Protein AF-A0A9E3D5L8-F1 (afdb_monomer_lite)

Structure (mmCIF, N/CA/C/O backbone):
data_AF-A0A9E3D5L8-F1
#
_entry.id   AF-A0A9E3D5L8-F1
#
loop_
_atom_site.group_PDB
_atom_site.id
_atom_site.type_symbol
_atom_site.label_atom_id
_atom_site.label_alt_id
_atom_site.label_comp_id
_atom_site.label_asym_id
_atom_site.label_entity_id
_atom_site.label_seq_id
_atom_site.pdbx_PDB_ins_code
_atom_site.Cartn_x
_atom_site.Cartn_y
_atom_site.Cartn_z
_atom_site.occupancy
_atom_site.B_iso_or_equiv
_atom_site.auth_seq_id
_atom_site.auth_comp_id
_atom_site.auth_asym_id
_atom_site.auth_atom_id
_atom_site.pdbx_PDB_model_num
ATOM 1 N N . MET A 1 1 ? -42.054 49.615 65.228 1.00 34.69 1 MET A N 1
ATOM 2 C CA . MET A 1 1 ? -42.405 49.009 63.924 1.00 34.69 1 MET A CA 1
ATOM 3 C C . MET A 1 1 ? -41.170 49.035 63.031 1.00 34.69 1 MET A C 1
ATOM 5 O O . MET A 1 1 ? -40.566 50.090 62.931 1.00 34.69 1 MET A O 1
ATOM 9 N N . LYS A 1 2 ? -40.845 47.874 62.434 1.00 32.69 2 LYS A N 1
ATOM 10 C CA . LYS A 1 2 ? -39.725 47.530 61.524 1.00 32.69 2 LYS A CA 1
ATOM 11 C C . LYS A 1 2 ? -38.286 47.603 62.079 1.00 32.69 2 LYS A C 1
ATOM 13 O O . LYS A 1 2 ? -37.755 48.697 62.228 1.00 32.69 2 LYS A O 1
ATOM 18 N N . PRO A 1 3 ? -37.601 46.453 62.238 1.00 34.53 3 PRO A N 1
ATOM 19 C CA . PRO A 1 3 ? -36.158 46.365 62.077 1.00 34.53 3 PRO A CA 1
ATOM 20 C C . PRO A 1 3 ? -35.784 45.830 60.683 1.00 34.53 3 PRO A C 1
ATOM 22 O O . PRO A 1 3 ? -36.486 45.004 60.096 1.00 34.53 3 PRO A O 1
ATOM 25 N N . CYS A 1 4 ? -34.671 46.342 60.161 1.00 29.94 4 CYS A N 1
ATOM 26 C CA . CYS A 1 4 ? -34.022 45.935 58.920 1.00 29.94 4 CYS A CA 1
ATOM 27 C C . CYS A 1 4 ? -33.643 44.447 58.931 1.00 29.94 4 CYS A C 1
ATOM 29 O O . CYS A 1 4 ? -32.949 43.987 59.835 1.00 29.94 4 CYS A O 1
ATOM 31 N N . VAL A 1 5 ? -34.037 43.723 57.883 1.00 31.58 5 VAL A N 1
ATOM 32 C CA . VAL A 1 5 ? -33.538 42.381 57.563 1.00 31.58 5 VAL A CA 1
ATOM 33 C C . VAL A 1 5 ? -32.396 42.539 56.563 1.00 31.58 5 VAL A C 1
ATOM 35 O O . VAL A 1 5 ? -32.569 43.140 55.504 1.00 31.58 5 VAL A O 1
ATOM 38 N N . TRP A 1 6 ? -31.224 42.018 56.918 1.00 27.94 6 TRP A N 1
ATOM 39 C CA . TRP A 1 6 ? -30.090 41.855 56.015 1.00 27.94 6 TRP A CA 1
ATOM 40 C C . TRP A 1 6 ? -30.439 40.823 54.936 1.00 27.94 6 TRP A C 1
ATOM 42 O O . TRP A 1 6 ? -30.768 39.679 55.248 1.00 27.94 6 TRP A O 1
ATOM 52 N N . ALA A 1 7 ? -30.362 41.223 53.668 1.00 29.06 7 ALA A N 1
ATOM 53 C CA . ALA A 1 7 ? -30.474 40.318 52.534 1.00 29.06 7 ALA A CA 1
ATOM 54 C C . ALA A 1 7 ? -29.161 39.534 52.374 1.00 29.06 7 ALA A C 1
ATOM 56 O O . ALA A 1 7 ? -28.156 40.070 51.912 1.00 29.06 7 ALA A O 1
ATOM 57 N N . LEU A 1 8 ? -29.175 38.258 52.757 1.00 27.48 8 LEU A N 1
ATOM 58 C CA . LEU A 1 8 ? -28.155 37.286 52.371 1.00 27.48 8 LEU A CA 1
ATOM 59 C C . LEU A 1 8 ? -28.501 36.777 50.966 1.00 27.48 8 LEU A C 1
ATOM 61 O O . LEU A 1 8 ? -29.400 35.959 50.789 1.00 27.48 8 LEU A O 1
ATOM 65 N N . VAL A 1 9 ? -27.802 37.293 49.954 1.00 32.66 9 VAL A N 1
ATOM 66 C CA . VAL A 1 9 ? -27.821 36.728 48.601 1.00 32.66 9 VAL A CA 1
ATOM 67 C C . VAL A 1 9 ? -26.939 35.482 48.619 1.00 32.66 9 VAL A C 1
ATOM 69 O O . VAL A 1 9 ? -25.714 35.574 48.652 1.00 32.66 9 VAL A O 1
ATOM 72 N N . ALA A 1 10 ? -27.561 34.305 48.622 1.00 33.88 10 ALA A N 1
ATOM 73 C CA . ALA A 1 10 ? -26.867 33.050 48.379 1.00 33.88 10 ALA A CA 1
ATOM 74 C C . ALA A 1 10 ? -26.526 32.954 46.882 1.00 33.88 10 ALA A C 1
ATOM 76 O O . ALA A 1 10 ? -27.391 32.647 46.062 1.00 33.88 10 ALA A O 1
ATOM 77 N N . LEU A 1 11 ? -25.269 33.221 46.512 1.00 35.41 11 LEU A N 1
ATOM 78 C CA . LEU A 1 11 ? -24.739 32.781 45.221 1.00 35.41 11 LEU A CA 1
ATOM 79 C C . LEU A 1 11 ? -24.551 31.261 45.278 1.00 35.41 11 LEU A C 1
ATOM 81 O O . LEU A 1 11 ? -23.579 30.759 45.841 1.00 35.41 11 LEU 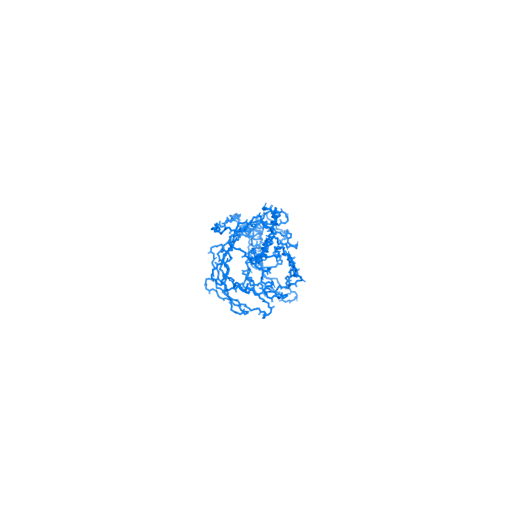A O 1
ATOM 85 N N . ALA A 1 12 ? -25.487 30.522 44.689 1.00 36.09 12 ALA A N 1
ATOM 86 C CA . ALA A 1 12 ? -25.273 29.125 44.349 1.00 36.09 12 ALA A CA 1
ATOM 87 C C . ALA A 1 12 ? -24.332 29.062 43.135 1.00 36.09 12 ALA A C 1
ATOM 89 O O . ALA A 1 12 ? -24.742 29.286 41.996 1.00 36.09 12 ALA A O 1
ATOM 90 N N . SER A 1 13 ? -23.055 28.781 43.384 1.00 41.69 13 SER A N 1
ATOM 91 C CA . SER A 1 13 ? -22.072 28.479 42.344 1.00 41.69 13 SER A CA 1
ATOM 92 C C . SER A 1 13 ? -22.428 27.150 41.677 1.00 41.69 13 SER A C 1
ATOM 94 O O . SER A 1 13 ? -22.080 26.078 42.170 1.00 41.69 13 SER A O 1
ATOM 96 N N . ALA A 1 14 ? -23.131 27.207 40.548 1.00 42.16 14 ALA A N 1
ATOM 97 C CA . ALA A 1 14 ? -23.297 26.060 39.668 1.00 42.16 14 ALA A CA 1
ATOM 98 C C . ALA A 1 14 ? -21.965 25.790 38.949 1.00 42.16 14 ALA A C 1
ATOM 100 O O . ALA A 1 14 ? -21.673 26.373 37.907 1.00 42.16 14 ALA A O 1
ATOM 101 N N . PHE A 1 15 ? -21.138 24.905 39.508 1.00 40.84 15 PHE A N 1
ATOM 102 C CA . PHE A 1 15 ? -20.061 24.277 38.748 1.00 40.84 15 PHE A CA 1
ATOM 103 C C . PHE A 1 15 ? -20.697 23.363 37.696 1.00 40.84 15 PHE A C 1
ATOM 105 O O . PHE A 1 15 ? -21.052 22.218 37.972 1.00 40.84 15 PHE A O 1
ATOM 112 N N . ALA A 1 16 ? -20.859 23.876 36.478 1.00 42.25 16 ALA A N 1
ATOM 113 C CA . ALA A 1 16 ? -21.102 23.039 35.317 1.00 42.25 16 ALA A CA 1
ATOM 114 C C . ALA A 1 16 ? -19.835 22.210 35.068 1.00 42.25 16 ALA A C 1
ATOM 116 O O . ALA A 1 16 ? -18.868 22.679 34.468 1.00 42.25 16 ALA A O 1
ATOM 117 N N . VAL A 1 17 ? -19.821 20.973 35.563 1.00 43.47 17 VAL A N 1
ATOM 118 C CA . VAL A 1 17 ? -18.836 19.974 35.150 1.00 43.47 17 VAL A CA 1
ATOM 119 C C . VAL A 1 17 ? -19.144 19.654 33.690 1.00 43.47 17 VAL A C 1
ATOM 121 O O . VAL A 1 17 ? -20.029 18.855 33.387 1.00 43.47 17 VAL A O 1
ATOM 124 N N . ALA A 1 18 ? -18.449 20.320 32.770 1.00 42.62 18 ALA A N 1
ATOM 125 C CA . ALA A 1 18 ? -18.422 19.908 31.379 1.00 42.62 18 ALA A CA 1
ATOM 126 C C . ALA A 1 18 ? -17.878 18.473 31.344 1.00 42.62 18 ALA A C 1
ATOM 128 O O . ALA A 1 18 ? -16.694 18.241 31.586 1.00 42.62 18 ALA A O 1
ATOM 129 N N . ARG A 1 19 ? -18.753 17.489 31.097 1.00 42.72 19 ARG A N 1
ATOM 130 C CA . ARG A 1 19 ? -18.321 16.133 30.747 1.00 42.72 19 ARG A CA 1
ATOM 131 C C . ARG A 1 19 ? -17.384 16.276 29.551 1.00 42.72 19 ARG A C 1
ATOM 133 O O . ARG A 1 19 ? -17.814 16.753 28.503 1.00 42.72 19 ARG A O 1
ATOM 140 N N . ALA A 1 20 ? -16.125 15.879 29.711 1.00 44.16 20 ALA A N 1
ATOM 141 C CA . ALA A 1 20 ? -15.240 15.680 28.577 1.00 44.16 20 ALA A CA 1
ATOM 142 C C . ALA A 1 20 ? -15.938 14.684 27.642 1.00 44.16 20 ALA A C 1
ATOM 144 O O . ALA A 1 20 ? -16.131 13.523 28.002 1.00 44.16 20 ALA A O 1
ATOM 145 N N . GLN A 1 21 ? -16.408 15.152 26.486 1.00 49.81 21 GLN A N 1
ATOM 146 C CA . GLN A 1 21 ? -16.853 14.251 25.433 1.00 49.81 21 GLN A CA 1
ATOM 147 C C . GLN A 1 21 ? -15.634 13.410 25.051 1.00 49.81 21 GLN A C 1
ATOM 149 O O . GLN A 1 21 ? -14.583 13.966 24.721 1.00 49.81 21 GLN A O 1
ATOM 154 N N . ASN A 1 22 ? -15.746 12.083 25.158 1.00 63.41 22 ASN A N 1
ATOM 155 C CA . ASN A 1 22 ? -14.711 11.191 24.649 1.00 63.41 22 ASN A CA 1
ATOM 156 C C . ASN A 1 22 ? -14.512 11.525 23.171 1.00 63.41 22 ASN A C 1
ATOM 158 O O . ASN A 1 22 ? -15.475 11.541 22.402 1.00 63.41 22 ASN A O 1
ATOM 162 N N . ALA A 1 23 ? -13.277 11.854 22.797 1.00 77.06 23 ALA A N 1
ATOM 163 C CA . ALA A 1 23 ? -12.961 12.163 21.415 1.00 77.06 23 ALA A CA 1
ATOM 164 C C . ALA A 1 23 ? -13.288 10.945 20.546 1.00 77.06 23 ALA A C 1
ATOM 166 O O . ALA A 1 23 ? -12.968 9.810 20.897 1.00 77.06 23 ALA A O 1
ATOM 167 N N . THR A 1 24 ? -13.954 11.183 19.424 1.00 91.31 24 THR A N 1
ATOM 168 C CA . THR A 1 24 ? -14.273 10.129 18.468 1.00 91.31 24 THR A CA 1
ATOM 169 C C . THR A 1 24 ? -12.985 9.648 17.806 1.00 91.31 24 THR A C 1
ATOM 171 O O . THR A 1 24 ? -12.237 10.456 17.253 1.00 91.31 24 THR A O 1
ATOM 174 N N . ILE A 1 25 ? -12.720 8.342 17.875 1.00 95.19 25 ILE A N 1
ATOM 175 C CA . ILE A 1 25 ? -11.606 7.711 17.161 1.00 95.19 25 ILE A CA 1
ATOM 176 C C . ILE A 1 25 ? -11.908 7.750 15.662 1.00 95.19 25 ILE A C 1
ATOM 178 O O . ILE A 1 25 ? -13.021 7.400 15.266 1.00 95.19 25 ILE A O 1
ATOM 182 N N . LEU A 1 26 ? -10.922 8.176 14.866 1.00 96.62 26 LEU A N 1
ATOM 183 C CA . LEU A 1 26 ? -11.025 8.419 13.425 1.00 96.62 26 LEU A CA 1
ATOM 184 C C . LEU A 1 26 ? -12.294 9.227 13.090 1.00 96.62 26 LEU A C 1
ATOM 186 O O . LEU A 1 26 ? -13.246 8.687 12.525 1.00 96.62 26 LEU A O 1
ATOM 190 N N . PRO A 1 27 ? -12.361 10.507 13.508 1.00 96.88 27 PRO A N 1
ATOM 191 C CA . PRO A 1 27 ? -13.565 11.304 13.340 1.00 96.88 27 PRO A CA 1
ATOM 192 C C . PRO A 1 27 ? -13.884 11.524 11.858 1.00 96.88 27 PRO A C 1
ATOM 194 O O . PRO A 1 27 ? -13.005 11.471 11.001 1.00 96.88 27 PRO A O 1
ATOM 197 N N . ASN A 1 28 ? -15.155 11.809 11.563 1.00 97.62 28 ASN A N 1
ATOM 198 C CA . ASN A 1 28 ? -15.548 12.193 10.212 1.00 97.62 28 ASN A CA 1
ATOM 199 C C . ASN A 1 28 ? -14.748 13.419 9.761 1.00 97.62 28 ASN A C 1
ATOM 201 O O . ASN A 1 28 ? -14.571 14.369 10.531 1.00 97.62 28 ASN A O 1
ATOM 205 N N . GLY A 1 29 ? -14.317 13.414 8.505 1.00 97.38 29 GLY A N 1
ATOM 206 C CA . GLY A 1 29 ? -13.584 14.541 7.959 1.00 97.38 29 GLY A CA 1
ATOM 207 C C . GLY A 1 29 ? -12.802 14.224 6.699 1.00 97.38 29 GLY A C 1
ATOM 208 O O . GLY A 1 29 ? -12.807 13.104 6.191 1.00 97.38 29 GLY A O 1
ATOM 209 N N . THR A 1 30 ? -12.117 15.253 6.217 1.00 98.19 30 THR A N 1
ATOM 210 C CA . THR A 1 30 ? -11.197 15.205 5.084 1.00 98.19 30 THR A CA 1
ATOM 211 C C . THR A 1 30 ? -9.794 15.547 5.571 1.00 98.19 30 THR A C 1
ATOM 213 O O . THR A 1 30 ? -9.589 16.567 6.229 1.00 98.19 30 THR A O 1
ATOM 216 N N . TYR A 1 31 ? -8.818 14.721 5.219 1.00 98.25 31 TYR A N 1
ATOM 217 C CA . TYR A 1 31 ? -7.441 14.796 5.689 1.00 98.25 31 TYR A CA 1
ATOM 218 C C . TYR A 1 31 ? -6.498 14.846 4.495 1.00 98.25 31 TYR A C 1
ATOM 220 O O . TYR A 1 31 ? -6.543 13.985 3.619 1.00 98.25 31 TYR A O 1
ATOM 228 N N . GLN A 1 32 ? -5.640 15.860 4.451 1.00 97.62 32 GLN A N 1
ATOM 229 C CA . GLN A 1 32 ? -4.693 16.051 3.358 1.00 97.62 32 GLN A CA 1
ATOM 230 C C . GLN A 1 32 ? -3.294 15.698 3.825 1.00 97.62 32 GLN A C 1
ATOM 232 O O . GLN A 1 32 ? -2.777 16.318 4.751 1.00 97.62 32 GLN A O 1
ATOM 237 N N . TYR A 1 33 ? -2.657 14.750 3.153 1.00 98.00 33 TYR A N 1
ATOM 238 C CA . TYR A 1 33 ? -1.305 14.311 3.454 1.00 98.00 33 TYR A CA 1
ATOM 239 C C . TYR A 1 33 ? -0.349 14.658 2.325 1.00 98.00 33 TYR A C 1
ATOM 241 O O . TYR A 1 33 ? -0.701 14.643 1.145 1.00 98.00 33 TYR A O 1
ATOM 249 N N . LYS A 1 34 ? 0.893 14.942 2.706 1.00 97.31 34 LYS A N 1
ATOM 250 C CA . LYS A 1 34 ? 2.021 15.121 1.795 1.00 97.31 34 LYS A CA 1
ATOM 251 C C . LYS A 1 34 ? 3.071 14.064 2.086 1.00 97.31 34 LYS A C 1
ATOM 253 O O . LYS A 1 34 ? 3.433 13.886 3.249 1.00 97.31 34 LYS A O 1
ATOM 258 N N . THR A 1 35 ? 3.606 13.459 1.034 1.00 96.62 35 THR A N 1
ATOM 259 C CA . THR A 1 35 ? 4.699 12.491 1.122 1.00 96.62 35 THR A CA 1
ATOM 260 C C . THR A 1 35 ? 5.974 13.079 0.540 1.00 96.62 35 THR A C 1
ATOM 262 O O . THR A 1 35 ? 5.972 13.637 -0.562 1.00 96.62 35 THR A O 1
ATOM 265 N N . THR A 1 36 ? 7.076 12.939 1.269 1.00 96.12 36 THR A N 1
ATOM 266 C CA . THR A 1 36 ? 8.417 13.308 0.825 1.00 96.12 36 THR A CA 1
ATOM 267 C C . THR A 1 36 ? 9.361 12.113 0.867 1.00 96.12 36 THR A C 1
ATOM 269 O O . THR A 1 36 ? 9.233 11.254 1.732 1.00 96.12 36 THR A O 1
ATOM 272 N N . ILE A 1 37 ? 10.318 12.070 -0.061 1.00 92.69 37 ILE A N 1
ATOM 273 C CA . ILE A 1 37 ? 11.448 11.130 -0.075 1.00 92.69 37 ILE A CA 1
ATOM 274 C C . ILE A 1 37 ? 12.718 11.954 -0.257 1.00 92.69 37 ILE A C 1
ATOM 276 O O . ILE A 1 37 ? 12.775 12.812 -1.142 1.00 92.69 37 ILE A O 1
ATOM 280 N N . ALA A 1 38 ? 13.714 11.744 0.607 1.00 93.25 38 ALA A N 1
ATOM 281 C CA . ALA A 1 38 ? 14.953 12.531 0.622 1.00 93.25 38 ALA A CA 1
ATOM 282 C C . ALA A 1 38 ? 14.687 14.057 0.617 1.00 93.25 38 ALA A C 1
ATOM 284 O O . ALA A 1 38 ? 15.347 14.837 -0.070 1.00 93.25 38 ALA A O 1
ATOM 285 N N . GLY A 1 39 ? 13.643 14.481 1.342 1.00 90.88 39 GLY A N 1
ATOM 286 C CA . GLY A 1 39 ? 13.223 15.882 1.453 1.00 90.88 39 GLY A CA 1
ATOM 287 C C . GLY A 1 39 ? 12.451 16.451 0.255 1.00 90.88 39 GLY A C 1
ATOM 288 O O . GLY A 1 39 ? 11.975 17.582 0.338 1.00 90.88 39 GLY A O 1
ATOM 289 N N . ARG A 1 40 ? 12.273 15.701 -0.839 1.00 93.62 40 ARG A N 1
ATOM 290 C CA . ARG A 1 40 ? 11.508 16.139 -2.018 1.00 93.62 40 ARG A CA 1
ATOM 291 C C . ARG A 1 40 ? 10.080 15.623 -1.956 1.00 93.62 40 ARG A C 1
ATOM 293 O O . ARG A 1 40 ? 9.873 14.461 -1.631 1.00 93.62 40 ARG A O 1
ATOM 300 N N . GLU A 1 41 ? 9.104 16.470 -2.274 1.00 93.94 41 GLU A N 1
ATOM 301 C CA . GLU A 1 41 ? 7.707 16.044 -2.398 1.00 93.94 41 GLU A CA 1
ATOM 302 C C . GLU A 1 41 ? 7.559 15.069 -3.569 1.00 93.94 41 GLU A C 1
ATOM 304 O O . GLU A 1 41 ? 7.959 15.373 -4.692 1.00 93.94 41 GLU A O 1
ATOM 309 N N . VAL A 1 42 ? 6.995 13.896 -3.286 1.00 90.75 42 VAL A N 1
ATOM 310 C CA . VAL A 1 42 ? 6.767 12.827 -4.272 1.00 90.75 42 VAL A CA 1
ATOM 311 C C . VAL A 1 42 ? 5.289 12.511 -4.463 1.00 90.75 42 VAL A C 1
ATOM 313 O O . VAL A 1 42 ? 4.939 11.732 -5.349 1.00 90.75 42 VAL A O 1
ATOM 316 N N . GLY A 1 43 ? 4.410 13.085 -3.643 1.00 92.06 43 GLY A N 1
ATOM 317 C CA . GLY A 1 43 ? 2.984 12.850 -3.772 1.00 92.06 43 GLY A CA 1
ATOM 318 C C . GLY A 1 43 ? 2.136 13.415 -2.651 1.00 92.06 43 GLY A C 1
ATOM 319 O O . GLY A 1 43 ? 2.638 13.938 -1.650 1.00 92.06 43 GLY A O 1
ATOM 320 N N . ARG A 1 44 ? 0.826 13.283 -2.843 1.00 94.94 44 ARG A N 1
ATOM 321 C CA . ARG A 1 44 ? -0.209 13.678 -1.889 1.00 94.94 44 ARG A CA 1
ATOM 322 C C . ARG A 1 44 ? -1.311 12.631 -1.851 1.00 94.94 44 ARG A C 1
ATOM 324 O O . ARG A 1 44 ? -1.606 12.022 -2.879 1.00 94.94 44 ARG A O 1
ATOM 331 N N . SER A 1 45 ? -1.947 12.511 -0.691 1.00 96.12 45 SER A N 1
ATOM 332 C CA . SER A 1 45 ? -3.195 11.765 -0.531 1.00 96.12 45 SER A CA 1
ATOM 333 C C . SER A 1 45 ? -4.257 12.634 0.123 1.00 96.12 45 SER A C 1
ATOM 335 O O . SER A 1 45 ? -3.981 13.342 1.092 1.00 96.12 45 SER A O 1
ATOM 337 N N . THR A 1 46 ? -5.482 12.531 -0.375 1.00 97.38 46 THR A N 1
ATOM 338 C CA . THR A 1 46 ? -6.689 12.974 0.316 1.00 97.38 46 THR A CA 1
ATOM 339 C C . THR A 1 46 ? -7.366 11.752 0.915 1.00 97.38 46 THR A C 1
ATOM 341 O O . THR A 1 46 ? -7.768 10.862 0.171 1.00 97.38 46 THR A O 1
ATOM 344 N N . ILE A 1 47 ? -7.509 11.721 2.238 1.00 98.00 47 ILE A N 1
ATOM 345 C CA . ILE A 1 47 ? -8.258 10.690 2.957 1.00 98.00 47 ILE A CA 1
ATOM 346 C C . ILE A 1 47 ? -9.586 11.278 3.415 1.00 98.00 47 ILE A C 1
ATOM 348 O O . ILE A 1 47 ? -9.616 12.360 4.001 1.00 98.00 47 ILE A O 1
ATOM 352 N N . VAL A 1 48 ? -10.676 10.562 3.178 1.00 98.12 48 VAL A N 1
ATOM 353 C CA . VAL A 1 48 ? -12.012 10.912 3.658 1.00 98.12 48 VAL A CA 1
ATOM 354 C C . VAL A 1 48 ? -12.484 9.825 4.607 1.00 98.12 48 VAL A C 1
ATOM 356 O O . VAL A 1 48 ? -12.470 8.650 4.258 1.00 98.12 48 VAL A O 1
ATOM 359 N N . ILE A 1 49 ? -12.893 10.216 5.811 1.00 98.19 49 ILE A N 1
ATOM 360 C CA . ILE A 1 4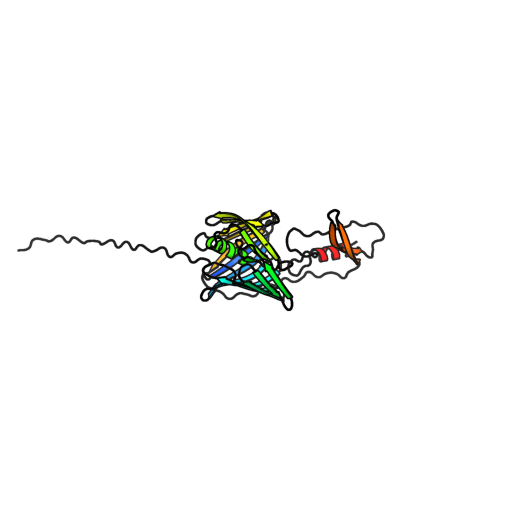9 ? -13.418 9.301 6.826 1.00 98.19 49 ILE A CA 1
ATOM 361 C C . ILE A 1 49 ? -14.887 9.632 7.059 1.00 98.19 49 ILE A C 1
ATOM 363 O O . ILE A 1 49 ? -15.238 10.793 7.295 1.00 98.19 49 ILE A O 1
ATOM 367 N N . ARG A 1 50 ? -15.750 8.615 6.995 1.00 96.88 50 ARG A N 1
ATOM 368 C CA . ARG A 1 50 ? -17.190 8.737 7.241 1.00 96.88 50 ARG A CA 1
ATOM 369 C C . ARG A 1 50 ? -17.745 7.501 7.941 1.00 96.88 50 ARG A C 1
ATOM 371 O O . ARG A 1 50 ? -17.342 6.381 7.658 1.00 96.88 50 ARG A O 1
ATOM 378 N N . ARG A 1 51 ? -18.693 7.696 8.853 1.00 95.19 51 ARG A N 1
ATOM 379 C CA . ARG A 1 51 ? -19.432 6.606 9.508 1.00 95.19 51 ARG A CA 1
ATOM 380 C C . ARG A 1 51 ? -20.639 6.181 8.675 1.00 95.19 51 ARG A C 1
ATOM 382 O O . ARG A 1 51 ? -21.427 7.031 8.267 1.00 95.19 51 ARG A O 1
ATOM 389 N N . GLU A 1 52 ? -20.813 4.877 8.492 1.00 93.94 52 GLU A N 1
ATOM 390 C CA . GLU A 1 52 ? -21.967 4.256 7.835 1.00 93.94 52 GLU A CA 1
ATOM 391 C C . GLU A 1 52 ? -22.516 3.122 8.713 1.00 93.94 52 GLU A C 1
ATOM 393 O O . GLU A 1 52 ? -22.023 1.994 8.691 1.00 93.94 52 GLU A O 1
ATOM 398 N N . GLY A 1 53 ? -23.547 3.408 9.513 1.00 91.19 53 GLY A N 1
ATOM 399 C CA . GLY A 1 53 ? -24.090 2.423 10.453 1.00 91.19 53 GLY A CA 1
ATOM 400 C C . GLY A 1 53 ? -23.039 1.994 11.482 1.00 91.19 53 GLY A C 1
ATOM 401 O O . GLY A 1 53 ? -22.539 2.837 12.216 1.00 91.19 53 GLY A O 1
ATOM 402 N N . ALA A 1 54 ? -22.718 0.696 11.522 1.00 90.56 54 ALA A N 1
ATOM 403 C CA . ALA A 1 54 ? -21.685 0.118 12.394 1.00 90.56 54 ALA A CA 1
ATOM 404 C C . ALA A 1 54 ? -20.286 0.054 11.741 1.00 90.56 54 ALA A C 1
ATOM 406 O O . ALA A 1 54 ? -19.364 -0.543 12.301 1.00 90.56 54 ALA A O 1
ATOM 407 N N . ALA A 1 55 ? -20.128 0.630 10.547 1.00 95.88 55 ALA A N 1
ATOM 408 C CA . ALA A 1 55 ? -18.865 0.674 9.827 1.00 95.88 55 ALA A CA 1
ATOM 409 C C . ALA A 1 55 ? -18.288 2.094 9.783 1.00 95.88 55 ALA A C 1
ATOM 411 O O . ALA A 1 55 ? -19.005 3.098 9.792 1.00 95.88 55 ALA A O 1
ATOM 412 N N . ILE A 1 56 ? -16.966 2.170 9.675 1.00 97.62 56 ILE A N 1
ATOM 413 C CA . ILE A 1 56 ? -16.244 3.370 9.263 1.00 97.62 56 ILE A CA 1
ATOM 414 C C . ILE A 1 56 ? -15.751 3.116 7.841 1.00 97.62 56 ILE A C 1
ATOM 416 O O . ILE A 1 56 ? -15.092 2.114 7.568 1.00 97.62 56 ILE A O 1
ATOM 420 N N . VAL A 1 57 ? -16.086 4.023 6.935 1.00 97.81 57 VAL A N 1
ATOM 421 C CA . VAL A 1 57 ? -15.594 4.042 5.563 1.00 97.81 57 VAL A CA 1
ATOM 422 C C . VAL A 1 57 ? -14.445 5.036 5.491 1.00 97.81 57 VAL A C 1
ATOM 424 O O . VAL A 1 57 ? -14.587 6.194 5.891 1.00 97.81 57 VAL A O 1
ATOM 427 N N . ILE A 1 58 ? -13.298 4.566 5.014 1.00 98.00 58 ILE A N 1
ATOM 428 C CA . ILE A 1 58 ? -12.093 5.364 4.816 1.00 98.00 58 ILE A CA 1
ATOM 429 C C . ILE A 1 58 ? -11.742 5.285 3.337 1.00 98.00 58 ILE A C 1
ATOM 431 O O . ILE A 1 58 ? -11.275 4.253 2.856 1.00 98.00 58 ILE A O 1
ATOM 435 N N . GLU A 1 59 ? -11.943 6.378 2.624 1.00 97.56 59 GLU A N 1
ATOM 436 C CA . GLU A 1 59 ? -11.594 6.481 1.214 1.00 97.56 59 GLU A CA 1
ATOM 437 C C . GLU A 1 59 ? -10.275 7.241 1.057 1.00 97.56 59 GLU A C 1
ATOM 439 O O . GLU A 1 59 ? -9.966 8.139 1.842 1.00 97.56 59 GLU A O 1
ATOM 444 N N . GLU A 1 60 ? -9.482 6.894 0.050 1.00 97.25 60 GLU A N 1
ATOM 445 C CA . GLU A 1 60 ? -8.234 7.573 -0.277 1.00 97.25 60 GLU A CA 1
ATOM 446 C C . GLU A 1 60 ? -8.166 7.863 -1.773 1.00 97.25 60 GLU A C 1
ATOM 448 O O . GLU A 1 60 ? -8.279 6.960 -2.590 1.00 97.25 60 GLU A O 1
ATOM 453 N N . SER A 1 61 ? -7.928 9.124 -2.133 1.00 95.94 61 SER A N 1
ATOM 454 C CA . SER A 1 61 ? -7.462 9.511 -3.466 1.00 95.94 61 SER A CA 1
ATOM 455 C C . SER A 1 61 ? -5.998 9.904 -3.358 1.00 95.94 61 SER A C 1
ATOM 457 O O . SER A 1 61 ? -5.661 10.861 -2.653 1.00 95.94 61 SER A O 1
ATOM 459 N N . SER A 1 62 ? -5.119 9.158 -4.022 1.00 93.12 62 SER A N 1
ATOM 460 C CA . SER A 1 62 ? -3.673 9.345 -3.921 1.00 93.12 62 SER A CA 1
ATOM 461 C C . SER A 1 62 ? -3.019 9.502 -5.284 1.00 93.12 62 SER A C 1
ATOM 463 O O . SER A 1 62 ? -3.381 8.836 -6.252 1.00 93.12 62 SER A O 1
ATOM 465 N N . SER A 1 63 ? -2.022 10.381 -5.335 1.00 90.19 63 SER A N 1
ATOM 466 C CA . SER A 1 63 ? -1.033 10.457 -6.404 1.00 90.19 63 SER A CA 1
ATOM 467 C C . SER A 1 63 ? 0.345 10.434 -5.755 1.00 90.19 63 SER A C 1
ATOM 469 O O . SER A 1 63 ? 0.840 11.479 -5.320 1.00 90.19 63 SER A O 1
ATOM 471 N N . LEU A 1 64 ? 0.965 9.257 -5.697 1.00 84.69 64 LEU A N 1
ATOM 472 C CA . LEU A 1 64 ? 2.249 9.028 -5.044 1.00 84.69 64 LEU A CA 1
ATOM 473 C C . LEU A 1 64 ? 3.254 8.409 -6.010 1.00 84.69 64 LEU A C 1
ATOM 475 O O . LEU A 1 64 ? 2.999 7.361 -6.593 1.00 84.69 64 LEU A O 1
ATOM 479 N N . ALA A 1 65 ? 4.403 9.066 -6.190 1.00 77.81 65 ALA A N 1
ATOM 480 C CA . ALA A 1 65 ? 5.469 8.624 -7.090 1.00 77.81 65 ALA A CA 1
ATOM 481 C C . ALA A 1 65 ? 4.956 8.285 -8.511 1.00 77.81 65 ALA A C 1
ATOM 483 O O . ALA A 1 65 ? 5.394 7.333 -9.149 1.00 77.81 65 ALA A O 1
ATOM 484 N N . GLY A 1 66 ? 3.979 9.054 -9.004 1.00 76.00 66 GLY A N 1
ATOM 485 C CA . GLY A 1 66 ? 3.340 8.849 -10.308 1.00 76.00 66 GLY A CA 1
ATOM 486 C C . GLY A 1 66 ? 2.303 7.720 -10.363 1.00 76.00 66 GLY A C 1
ATOM 487 O O . GLY A 1 66 ? 1.677 7.541 -11.407 1.00 76.00 66 GLY A O 1
ATOM 488 N N . VAL A 1 67 ? 2.096 6.976 -9.273 1.00 81.44 67 VAL A N 1
ATOM 489 C CA . VAL A 1 67 ? 0.985 6.032 -9.123 1.00 81.44 67 VAL A CA 1
ATOM 490 C C . VAL A 1 67 ? -0.235 6.802 -8.639 1.00 81.44 67 VAL A C 1
ATOM 492 O O . VAL A 1 67 ? -0.199 7.445 -7.593 1.00 81.44 67 VAL A O 1
ATOM 495 N N . ALA A 1 68 ? -1.314 6.721 -9.408 1.00 88.44 68 ALA A N 1
ATOM 496 C CA . ALA A 1 68 ? -2.603 7.291 -9.058 1.00 88.44 68 ALA A CA 1
ATOM 497 C C . ALA A 1 68 ? -3.574 6.169 -8.687 1.00 88.44 68 ALA A C 1
ATOM 499 O O . ALA A 1 68 ? -3.752 5.238 -9.483 1.00 88.44 68 ALA A O 1
ATOM 500 N N . LEU A 1 69 ? -4.207 6.272 -7.519 1.00 91.25 69 LEU A N 1
ATOM 501 C CA . LEU A 1 69 ? -5.256 5.342 -7.112 1.00 91.25 69 LEU A CA 1
ATOM 502 C C . LEU A 1 69 ? -6.392 6.020 -6.355 1.00 91.25 69 LEU A C 1
ATOM 504 O O . LEU A 1 69 ? -6.213 7.083 -5.758 1.00 91.25 69 LEU A O 1
ATOM 508 N N . ILE A 1 70 ? -7.552 5.374 -6.407 1.00 94.88 70 ILE A N 1
ATOM 509 C CA . ILE A 1 70 ? -8.674 5.619 -5.507 1.00 94.88 70 ILE A CA 1
ATOM 510 C C . ILE A 1 70 ? -8.950 4.307 -4.783 1.00 94.88 70 ILE A C 1
ATOM 512 O O . ILE A 1 70 ? -9.092 3.279 -5.443 1.00 94.88 70 ILE A O 1
ATOM 516 N N . SER A 1 71 ? -9.010 4.330 -3.457 1.00 96.00 71 SER A N 1
ATOM 517 C CA . SER A 1 71 ? -9.403 3.171 -2.662 1.00 96.00 71 SER A CA 1
ATOM 518 C C . SER A 1 71 ? -10.501 3.507 -1.665 1.00 96.00 71 SER A C 1
ATOM 520 O O . SER A 1 71 ? -10.614 4.637 -1.198 1.00 96.00 71 SER A O 1
ATOM 522 N N . GLU A 1 72 ? -11.305 2.506 -1.331 1.00 97.06 72 GLU A N 1
ATOM 523 C CA . GLU A 1 72 ? -12.272 2.534 -0.239 1.00 97.06 72 GLU A CA 1
ATOM 524 C C . GLU A 1 72 ? -11.972 1.350 0.678 1.00 97.06 72 GLU A C 1
ATOM 526 O O . GLU A 1 72 ? -11.824 0.221 0.218 1.00 97.06 72 GLU A O 1
ATOM 531 N N . ARG A 1 73 ? -11.898 1.580 1.989 1.00 97.00 73 ARG A N 1
ATOM 532 C CA . ARG A 1 73 ? -11.909 0.500 2.984 1.00 97.00 73 ARG A CA 1
ATOM 533 C C . ARG A 1 73 ? -13.068 0.683 3.938 1.00 97.00 73 ARG A C 1
ATOM 535 O O . ARG A 1 73 ? -13.286 1.781 4.448 1.00 97.00 73 ARG A O 1
ATOM 542 N N . LYS A 1 74 ? -13.773 -0.408 4.212 1.00 97.44 74 LYS A N 1
ATOM 543 C CA . LYS A 1 74 ? -14.792 -0.473 5.257 1.00 97.44 74 LYS A CA 1
ATOM 544 C C . LYS A 1 74 ? -14.225 -1.239 6.429 1.00 97.44 74 LYS A C 1
ATOM 546 O O . LYS A 1 74 ? -13.716 -2.347 6.260 1.00 97.44 74 LYS A O 1
ATOM 551 N N . ILE A 1 75 ? -14.309 -0.645 7.608 1.00 96.75 75 ILE A N 1
ATOM 552 C CA . ILE A 1 75 ? -13.800 -1.227 8.845 1.00 96.75 75 ILE A CA 1
ATOM 553 C C . ILE A 1 75 ? -14.921 -1.269 9.876 1.00 96.75 75 ILE A C 1
ATOM 555 O O . ILE A 1 75 ? -15.795 -0.402 9.883 1.00 96.75 75 ILE A O 1
ATOM 559 N N . GLU A 1 76 ? -14.913 -2.271 10.743 1.00 94.69 76 GLU A N 1
ATOM 560 C CA . GLU A 1 76 ? -15.880 -2.364 11.837 1.00 94.69 76 GLU A CA 1
ATOM 561 C C . GLU A 1 76 ? -15.577 -1.301 12.902 1.00 94.69 76 GLU A C 1
ATOM 563 O O . GLU A 1 76 ? -14.437 -1.172 13.343 1.00 94.69 76 GLU A O 1
ATOM 568 N N . GLU A 1 77 ? -16.580 -0.539 13.343 1.00 92.38 77 GLU A N 1
ATOM 569 C CA . GLU A 1 77 ? -16.371 0.567 14.288 1.00 92.38 77 GLU A CA 1
ATOM 570 C C . GLU A 1 77 ? -15.836 0.111 15.657 1.00 92.38 77 GLU A C 1
ATOM 572 O O . GLU A 1 77 ? -15.059 0.831 16.283 1.00 92.38 77 GLU A O 1
ATOM 577 N N . SER A 1 78 ? -16.246 -1.064 16.142 1.00 88.50 78 SER A N 1
ATOM 578 C CA . SER A 1 78 ? -15.879 -1.547 17.479 1.00 88.50 78 SER A CA 1
ATOM 579 C C . SER A 1 78 ? -14.471 -2.128 17.555 1.00 88.50 78 SER A C 1
ATOM 581 O O . SER A 1 78 ? -13.815 -1.996 18.587 1.00 88.50 78 SER A O 1
ATOM 583 N N . THR A 1 79 ? -14.010 -2.787 16.491 1.00 89.75 79 THR A N 1
ATOM 584 C CA . THR A 1 79 ? -12.731 -3.519 16.477 1.00 89.75 79 THR A CA 1
ATOM 585 C C . THR A 1 79 ? -11.683 -2.873 15.578 1.00 89.75 79 THR A C 1
ATOM 587 O O . THR A 1 79 ? -10.499 -3.184 15.698 1.00 89.75 79 THR A O 1
ATOM 590 N N . PHE A 1 80 ? -12.097 -1.975 14.676 1.00 93.62 80 PHE A N 1
ATOM 591 C CA . PHE A 1 80 ? -11.280 -1.426 13.592 1.00 93.62 80 PHE A CA 1
ATOM 592 C C . PHE A 1 80 ? -10.682 -2.515 12.686 1.00 93.62 80 PHE A C 1
ATOM 594 O O . PHE A 1 80 ? -9.657 -2.287 12.034 1.00 93.62 80 PHE A O 1
ATOM 601 N N . ALA A 1 81 ? -11.306 -3.698 12.648 1.00 91.50 81 ALA A N 1
ATOM 602 C CA . ALA A 1 81 ? -10.973 -4.761 11.713 1.00 91.50 81 ALA A CA 1
ATOM 603 C C . ALA A 1 81 ? -11.434 -4.376 10.305 1.00 91.50 81 ALA A C 1
ATOM 605 O O . ALA A 1 81 ? -12.531 -3.843 10.123 1.00 91.50 81 ALA A O 1
ATOM 606 N N . THR A 1 82 ? -10.602 -4.649 9.302 1.00 93.31 82 THR A N 1
ATOM 607 C CA . THR A 1 82 ? -10.981 -4.415 7.904 1.00 93.31 82 THR A CA 1
ATOM 608 C C . THR A 1 82 ? -12.014 -5.453 7.477 1.00 93.31 82 THR A C 1
ATOM 610 O O . THR A 1 82 ? -11.767 -6.644 7.614 1.00 93.31 82 THR A O 1
ATOM 613 N N . LEU A 1 83 ? -13.161 -5.002 6.968 1.00 94.31 83 LEU A N 1
ATOM 614 C CA . LEU A 1 83 ? -14.248 -5.847 6.463 1.00 94.31 83 LEU A CA 1
ATOM 615 C C . LEU A 1 83 ? -14.099 -6.062 4.955 1.00 94.31 83 LEU A C 1
ATOM 617 O O . LEU A 1 83 ? -14.105 -7.190 4.457 1.00 94.31 83 LEU A O 1
ATOM 621 N N . SER A 1 84 ? -13.924 -4.957 4.234 1.00 96.50 84 SER A N 1
ATOM 622 C CA . SER A 1 84 ? -13.715 -4.945 2.794 1.00 96.50 84 SER A CA 1
ATOM 623 C C . SER A 1 84 ? -12.781 -3.815 2.390 1.00 96.50 84 SER A C 1
ATOM 625 O O . SER A 1 84 ? -12.631 -2.811 3.091 1.00 96.50 84 SER A O 1
ATOM 627 N N . TYR A 1 85 ? -12.159 -3.989 1.237 1.00 97.69 85 TYR A N 1
ATOM 628 C CA . TYR A 1 85 ? -11.308 -3.003 0.602 1.00 97.69 85 TYR A CA 1
ATOM 629 C C . TYR A 1 85 ? -11.502 -3.078 -0.909 1.00 97.69 85 TYR A C 1
ATOM 631 O O . TYR A 1 85 ? -11.507 -4.168 -1.470 1.00 97.69 85 TYR A O 1
ATOM 639 N N . GLU A 1 86 ? -11.633 -1.938 -1.564 1.00 96.81 86 GLU A N 1
ATOM 640 C CA . GLU A 1 86 ? -11.719 -1.814 -3.014 1.00 96.81 86 GLU A CA 1
ATOM 641 C C . GLU A 1 86 ? -10.703 -0.787 -3.493 1.00 96.81 86 GLU A C 1
ATOM 643 O O . GLU A 1 86 ? -10.418 0.191 -2.801 1.00 96.81 86 GLU A O 1
ATOM 648 N N . VAL A 1 87 ? -10.134 -1.011 -4.675 1.00 94.88 87 VAL A N 1
ATOM 649 C CA . VAL A 1 87 ? -9.176 -0.083 -5.273 1.00 94.88 87 VAL A CA 1
ATOM 650 C C . VAL A 1 87 ? -9.252 -0.068 -6.782 1.00 94.88 87 VAL A C 1
ATOM 652 O O . VAL A 1 87 ? -9.253 -1.114 -7.432 1.00 94.88 87 VAL A O 1
ATOM 655 N N . ASP A 1 88 ? -9.205 1.143 -7.321 1.00 91.69 88 ASP A N 1
ATOM 656 C CA . ASP A 1 88 ? -8.990 1.424 -8.727 1.00 91.69 88 ASP A CA 1
ATOM 657 C C . ASP A 1 88 ? -7.625 2.086 -8.913 1.00 91.69 88 ASP A C 1
ATOM 659 O O . ASP A 1 88 ? -7.382 3.214 -8.477 1.00 91.69 88 ASP A O 1
ATOM 663 N N . ALA A 1 89 ? -6.719 1.386 -9.595 1.00 87.06 89 ALA A N 1
ATOM 664 C CA . ALA A 1 89 ? -5.371 1.862 -9.889 1.00 87.06 89 ALA A CA 1
ATOM 665 C C . ALA A 1 89 ? -4.999 1.531 -11.337 1.00 87.06 89 ALA A C 1
ATOM 667 O O . ALA A 1 89 ? -5.162 0.399 -11.794 1.00 87.06 89 ALA A O 1
ATOM 668 N N . ALA A 1 90 ? -4.498 2.523 -12.080 1.00 78.25 90 ALA A N 1
ATOM 669 C CA . ALA A 1 90 ? -4.075 2.365 -13.479 1.00 78.25 90 ALA A CA 1
ATOM 670 C C . ALA A 1 90 ? -5.113 1.654 -14.387 1.00 78.25 90 ALA A C 1
ATOM 672 O O . ALA A 1 90 ? -4.757 0.849 -15.249 1.00 78.25 90 ALA A O 1
ATOM 673 N N . GLY A 1 91 ? -6.408 1.929 -14.181 1.00 79.62 91 GLY A N 1
ATOM 674 C CA . GLY A 1 91 ? -7.507 1.337 -14.958 1.00 79.62 91 GLY A CA 1
ATOM 675 C C . GLY A 1 91 ? -7.834 -0.120 -14.610 1.00 79.62 91 GLY A C 1
ATOM 676 O O . GLY A 1 91 ? -8.551 -0.776 -15.362 1.00 79.62 91 GLY A O 1
ATOM 677 N N . LYS A 1 92 ? -7.303 -0.641 -13.500 1.00 86.38 92 LYS A N 1
ATOM 678 C CA . LYS A 1 92 ? -7.623 -1.965 -12.962 1.00 86.38 92 LYS A CA 1
ATOM 679 C C . LYS A 1 92 ? -8.349 -1.819 -11.633 1.00 86.38 92 LYS A C 1
ATOM 681 O O . LYS A 1 92 ? -7.941 -1.001 -10.815 1.00 86.38 92 LYS A O 1
ATOM 686 N N . HIS A 1 93 ? -9.333 -2.684 -11.426 1.00 92.31 93 HIS A N 1
ATOM 687 C CA . HIS A 1 93 ? -10.083 -2.802 -10.183 1.00 92.31 93 HIS A CA 1
ATOM 688 C C . HIS A 1 93 ? -9.652 -4.054 -9.410 1.00 92.31 93 HIS A C 1
ATOM 690 O O . HIS A 1 93 ? -9.453 -5.114 -10.019 1.00 92.31 93 HIS A O 1
ATOM 696 N N . ALA A 1 94 ? -9.531 -3.954 -8.090 1.00 93.94 94 ALA A N 1
ATOM 697 C CA . ALA A 1 94 ? -9.372 -5.095 -7.196 1.00 93.94 94 ALA A CA 1
ATOM 698 C C . ALA A 1 94 ? -10.208 -4.910 -5.927 1.00 93.94 94 ALA A C 1
ATOM 700 O O . ALA A 1 94 ? -10.300 -3.805 -5.400 1.00 93.94 94 ALA A O 1
ATOM 701 N N . ALA A 1 95 ? -10.746 -6.015 -5.416 1.00 96.56 95 ALA A N 1
ATOM 702 C CA . ALA A 1 95 ? -11.480 -6.063 -4.159 1.00 96.56 95 ALA A CA 1
ATOM 703 C C . ALA A 1 95 ? -10.831 -7.076 -3.212 1.00 96.56 95 ALA A C 1
ATOM 705 O O . ALA A 1 95 ? -10.396 -8.139 -3.651 1.00 96.56 95 ALA A O 1
ATOM 706 N N . VAL A 1 96 ? -10.773 -6.764 -1.922 1.00 97.19 96 VAL A N 1
ATOM 707 C CA . VAL A 1 96 ? -10.323 -7.657 -0.853 1.00 97.19 96 VAL A CA 1
ATOM 708 C C . VAL A 1 96 ? -11.433 -7.777 0.180 1.00 97.19 96 VAL A C 1
ATOM 710 O O . VAL A 1 96 ? -11.942 -6.774 0.674 1.00 97.19 96 VAL A O 1
ATOM 713 N N . THR A 1 97 ? -11.785 -9.006 0.536 1.00 96.94 97 THR A N 1
ATOM 714 C CA . THR A 1 97 ? -12.708 -9.314 1.636 1.00 96.94 97 THR A CA 1
ATOM 715 C C . THR A 1 97 ? -11.962 -10.046 2.735 1.00 96.94 97 THR A C 1
ATOM 717 O O . THR A 1 97 ? -11.141 -10.917 2.432 1.00 96.94 97 THR A O 1
ATOM 720 N N . ILE A 1 98 ? -12.267 -9.735 3.993 1.00 94.31 98 ILE A N 1
ATOM 721 C CA . ILE A 1 98 ? -11.669 -10.417 5.144 1.00 94.31 98 ILE A CA 1
ATOM 722 C C . ILE A 1 98 ? -12.741 -11.215 5.878 1.00 94.31 98 ILE A C 1
ATOM 724 O O . ILE A 1 98 ? -13.810 -10.696 6.192 1.00 94.31 98 ILE A O 1
ATOM 728 N N . ALA A 1 99 ? -12.441 -12.480 6.157 1.00 91.56 99 ALA A N 1
ATOM 729 C CA . ALA A 1 99 ? -13.279 -13.374 6.939 1.00 91.56 99 ALA A CA 1
ATOM 730 C C . ALA A 1 99 ? -12.409 -14.074 7.989 1.00 91.56 99 ALA A C 1
ATOM 732 O O . ALA A 1 99 ? -11.596 -14.941 7.673 1.00 91.56 99 ALA A O 1
ATOM 733 N N . GLY A 1 100 ? -12.554 -13.672 9.254 1.00 89.38 100 GLY A N 1
ATOM 734 C CA . GLY A 1 100 ? -11.709 -14.175 10.336 1.00 89.38 100 GLY A CA 1
ATOM 735 C C . GLY A 1 100 ? -10.235 -13.840 10.098 1.00 89.38 100 GLY A C 1
ATOM 736 O O . GLY A 1 100 ? -9.865 -12.671 10.012 1.00 89.38 100 GLY A O 1
ATOM 737 N N . ASN A 1 101 ? -9.396 -14.870 9.995 1.00 92.50 101 ASN A N 1
ATOM 738 C CA . ASN A 1 101 ? -7.963 -14.745 9.738 1.00 92.50 101 ASN A CA 1
ATOM 739 C C . ASN A 1 101 ? -7.585 -15.002 8.271 1.00 92.50 101 ASN A C 1
ATOM 741 O O . ASN A 1 101 ? -6.407 -15.220 7.984 1.00 92.50 101 ASN A O 1
ATOM 745 N N . GLU A 1 102 ? -8.547 -14.965 7.349 1.00 95.88 102 GLU A N 1
ATOM 746 C CA . GLU A 1 102 ? -8.307 -15.063 5.912 1.00 95.88 102 GLU A CA 1
ATOM 747 C C . GLU A 1 102 ? -8.675 -13.760 5.205 1.00 95.88 102 GLU A C 1
ATOM 749 O O . GLU A 1 102 ? -9.716 -13.156 5.468 1.00 95.88 102 GLU A O 1
ATOM 754 N N . ALA A 1 103 ? -7.826 -13.341 4.271 1.00 96.62 103 ALA A N 1
ATOM 755 C CA . ALA A 1 103 ? -8.115 -12.266 3.337 1.00 96.62 103 ALA A CA 1
ATOM 756 C C . ALA A 1 103 ? -8.125 -12.847 1.923 1.00 96.62 103 ALA A C 1
ATOM 758 O O . ALA A 1 103 ? -7.230 -13.607 1.558 1.00 96.62 103 ALA A O 1
ATOM 759 N N . THR A 1 104 ? -9.126 -12.492 1.123 1.00 97.06 104 THR A N 1
ATOM 760 C CA . THR A 1 104 ? -9.273 -12.961 -0.260 1.00 97.06 104 THR A CA 1
ATOM 761 C C . THR A 1 104 ? -9.324 -11.772 -1.198 1.00 97.06 104 THR A C 1
ATOM 763 O O . THR A 1 104 ? -10.184 -10.911 -1.037 1.00 97.06 104 THR A O 1
ATOM 766 N N . VAL A 1 105 ? -8.424 -11.729 -2.182 1.00 96.31 105 VAL A N 1
ATOM 767 C CA . VAL A 1 105 ? -8.449 -10.740 -3.264 1.00 96.31 105 VAL A CA 1
ATOM 768 C C . VAL A 1 105 ? -9.186 -11.299 -4.473 1.00 96.31 105 VAL A C 1
ATOM 770 O O . VAL A 1 105 ? -8.988 -12.452 -4.857 1.00 96.31 105 VAL A O 1
ATOM 773 N N . THR A 1 106 ? -9.980 -10.453 -5.116 1.00 94.94 106 THR A N 1
ATOM 774 C CA . THR A 1 106 ? -10.566 -10.681 -6.434 1.00 94.94 106 THR A CA 1
ATOM 775 C C . THR A 1 106 ? -10.111 -9.568 -7.371 1.00 94.94 106 THR A C 1
ATOM 777 O O . THR A 1 106 ? -10.344 -8.389 -7.115 1.00 94.94 106 THR A O 1
ATOM 780 N N . GLN A 1 107 ? -9.458 -9.935 -8.472 1.00 90.19 107 GLN A N 1
ATOM 781 C CA . GLN A 1 107 ? -9.018 -9.006 -9.512 1.00 90.19 107 GLN A CA 1
ATOM 782 C C . GLN A 1 107 ? -9.315 -9.600 -10.891 1.00 90.19 107 GLN A C 1
ATOM 784 O O . GLN A 1 107 ? -8.664 -10.550 -11.336 1.00 90.19 107 GLN A O 1
ATOM 789 N N . ALA A 1 108 ? -10.294 -9.028 -11.595 1.00 86.19 108 ALA A N 1
ATOM 790 C CA . ALA A 1 108 ? -10.829 -9.583 -12.838 1.00 86.19 108 ALA A CA 1
ATOM 791 C C . ALA A 1 108 ? -11.212 -11.073 -12.683 1.00 86.19 108 ALA A C 1
ATOM 793 O O . ALA A 1 108 ? -12.172 -11.387 -11.991 1.00 86.19 108 ALA A O 1
ATOM 794 N N . LYS A 1 109 ? -10.473 -11.998 -13.313 1.00 85.75 109 LYS A N 1
ATOM 795 C CA . LYS A 1 109 ? -10.699 -13.456 -13.209 1.00 85.75 109 LYS A CA 1
ATOM 796 C C . LYS A 1 109 ? -9.797 -14.154 -12.182 1.00 85.75 109 LYS A C 1
ATOM 798 O O . LYS A 1 109 ? -9.852 -15.374 -12.065 1.00 85.75 109 LYS A O 1
ATOM 803 N N . ARG A 1 110 ? -8.913 -13.419 -11.503 1.00 86.12 110 ARG A N 1
ATOM 804 C CA . ARG A 1 110 ? -7.979 -13.973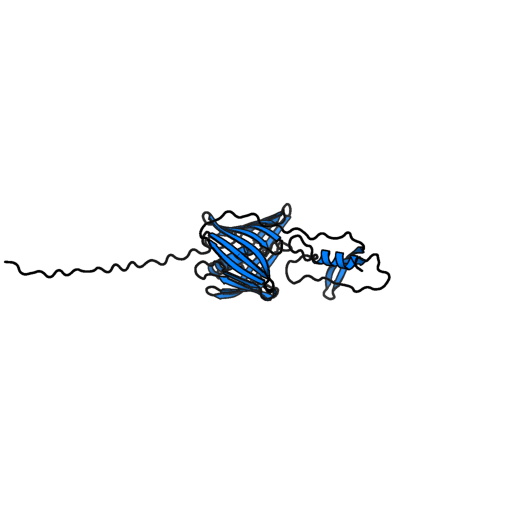 -10.516 1.00 86.12 110 ARG A CA 1
ATOM 805 C C . ARG A 1 110 ? -8.572 -13.851 -9.121 1.00 86.12 110 ARG A C 1
ATOM 807 O O . ARG A 1 110 ? -9.013 -12.770 -8.741 1.00 86.12 110 ARG A O 1
ATOM 814 N N . VAL A 1 111 ? -8.518 -14.950 -8.376 1.00 93.75 111 VAL A N 1
ATOM 815 C CA . VAL A 1 111 ? -8.857 -15.014 -6.953 1.00 93.75 111 VAL A CA 1
ATOM 816 C C . VAL A 1 111 ? -7.669 -15.626 -6.224 1.00 93.75 111 VAL A C 1
ATOM 818 O O . VAL A 1 111 ? -7.115 -16.622 -6.692 1.00 93.75 111 VAL A O 1
ATOM 821 N N . ALA A 1 112 ? -7.254 -15.017 -5.119 1.00 94.44 112 ALA A N 1
ATOM 822 C CA . ALA A 1 112 ? -6.208 -15.553 -4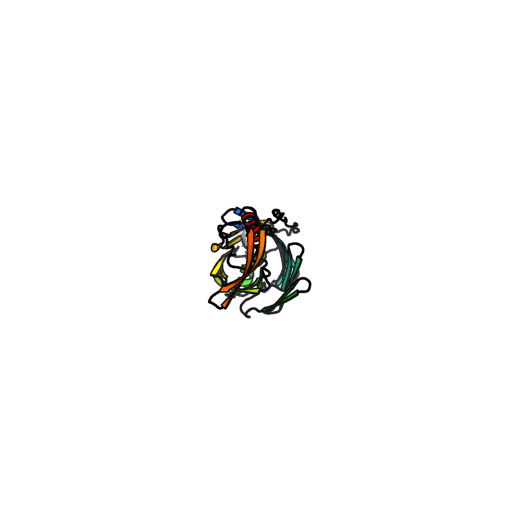.256 1.00 94.44 112 ALA A CA 1
ATOM 823 C C . ALA A 1 112 ? -6.551 -15.284 -2.792 1.00 94.44 112 ALA A C 1
ATOM 825 O O . ALA A 1 112 ? -7.107 -14.236 -2.469 1.00 94.44 112 ALA A O 1
ATOM 826 N N . THR A 1 113 ? -6.182 -16.216 -1.918 1.00 96.44 113 THR A N 1
ATOM 827 C CA . THR A 1 113 ? -6.449 -16.144 -0.480 1.00 96.44 113 THR A CA 1
ATOM 828 C C . THR A 1 113 ? -5.139 -16.254 0.282 1.00 96.44 113 THR A C 1
ATOM 830 O O . THR A 1 113 ? -4.267 -17.047 -0.073 1.00 96.44 113 THR A O 1
ATOM 833 N N . ILE A 1 114 ? -5.007 -15.438 1.321 1.00 95.88 114 ILE A N 1
ATOM 834 C CA . ILE A 1 114 ? -3.896 -15.454 2.269 1.00 95.88 114 ILE A CA 1
ATOM 835 C C . ILE A 1 114 ? -4.453 -15.588 3.681 1.00 95.88 114 ILE A C 1
ATOM 837 O O . ILE A 1 114 ? -5.557 -15.120 3.966 1.00 95.88 114 ILE A O 1
ATOM 841 N N . SER A 1 115 ? -3.663 -16.173 4.574 1.00 95.75 115 SER A N 1
ATOM 842 C CA . SER A 1 115 ? -4.033 -16.346 5.978 1.00 95.75 115 SER A CA 1
ATOM 843 C C . SER A 1 115 ? -3.049 -15.614 6.888 1.00 95.75 115 SER A C 1
ATOM 845 O O . SER A 1 115 ? -1.855 -15.528 6.594 1.00 95.75 115 SER A O 1
ATOM 847 N N . ALA A 1 116 ? -3.554 -15.102 8.005 1.00 93.00 116 ALA A N 1
ATOM 848 C CA . ALA A 1 116 ? -2.774 -14.528 9.094 1.00 93.00 116 ALA A CA 1
ATOM 849 C C . ALA A 1 116 ? -2.832 -15.422 10.341 1.00 93.00 116 ALA A C 1
ATOM 851 O O . ALA A 1 116 ? -3.712 -16.278 10.489 1.00 93.00 116 ALA A O 1
ATOM 852 N N . ALA A 1 117 ? -1.899 -15.195 11.268 1.00 90.56 117 ALA A N 1
ATOM 853 C CA . ALA A 1 117 ? -2.022 -15.727 12.620 1.00 90.56 117 ALA A CA 1
ATOM 854 C C . ALA A 1 117 ? -3.248 -15.109 13.320 1.00 90.56 117 ALA A C 1
ATOM 856 O O . ALA A 1 117 ? -3.595 -13.956 13.066 1.00 90.56 117 ALA A O 1
ATOM 857 N N . SER A 1 118 ? -3.897 -15.863 14.209 1.00 87.69 118 SER A N 1
ATOM 858 C CA . SER A 1 118 ? -5.130 -15.430 14.889 1.00 87.69 118 SER A CA 1
ATOM 859 C C . SER A 1 118 ? -4.957 -14.183 15.764 1.00 87.69 118 SER A C 1
ATOM 861 O O . SER A 1 118 ? -5.920 -13.469 16.006 1.00 87.69 118 SER A O 1
ATOM 863 N N . ASP A 1 119 ? -3.736 -13.928 16.224 1.00 90.12 119 ASP A N 1
ATOM 864 C CA . ASP A 1 119 ? -3.303 -12.792 17.047 1.00 90.12 119 ASP A CA 1
ATOM 865 C C . ASP A 1 119 ? -2.547 -11.733 16.211 1.00 90.12 119 ASP A C 1
ATOM 867 O O . ASP A 1 119 ? -1.685 -11.011 16.707 1.00 90.12 119 ASP A O 1
ATOM 871 N N . ALA A 1 120 ? -2.798 -11.685 14.899 1.00 92.44 120 ALA A N 1
ATOM 872 C CA . ALA A 1 120 ? -2.187 -10.732 13.975 1.00 92.44 120 ALA A CA 1
ATOM 873 C C . ALA A 1 120 ? -3.254 -10.141 13.033 1.00 92.44 120 ALA A C 1
ATOM 875 O O . ALA A 1 120 ? -3.374 -10.601 11.891 1.00 92.44 120 ALA A O 1
ATOM 876 N N . PRO A 1 121 ? -4.027 -9.129 13.480 1.00 92.88 121 PRO A N 1
ATOM 877 C CA . PRO A 1 121 ? -5.118 -8.549 12.702 1.00 92.88 121 PRO A CA 1
ATOM 878 C C . PRO A 1 121 ? -4.645 -8.050 11.336 1.00 92.88 121 PRO A C 1
ATOM 880 O O . PRO A 1 121 ? -3.530 -7.537 11.193 1.00 92.88 121 PRO A O 1
ATOM 883 N N . PHE A 1 122 ? -5.514 -8.174 10.335 1.00 94.94 122 PHE A N 1
ATOM 884 C CA . PHE A 1 122 ? -5.230 -7.667 9.002 1.00 94.94 122 PHE A CA 1
ATOM 885 C C . PHE A 1 122 ? -5.437 -6.157 8.892 1.00 94.94 122 PHE A C 1
ATOM 887 O O . PHE A 1 122 ? -6.486 -5.618 9.255 1.00 94.94 122 PHE A O 1
ATOM 894 N N . VAL A 1 123 ? -4.472 -5.503 8.252 1.00 94.38 123 VAL A N 1
ATOM 895 C CA . VAL A 1 123 ? -4.627 -4.179 7.648 1.00 94.38 123 VAL A CA 1
ATOM 896 C C . VAL A 1 123 ? -4.341 -4.332 6.158 1.00 94.38 123 VAL A C 1
ATOM 898 O O . VAL A 1 123 ? -3.273 -4.805 5.771 1.00 94.38 123 VAL A O 1
ATOM 901 N N . VAL A 1 124 ? -5.294 -3.980 5.298 1.00 94.75 124 VAL A N 1
ATOM 902 C CA . VAL A 1 124 ? -5.067 -4.049 3.846 1.00 94.75 124 VAL A CA 1
ATOM 903 C C . VAL A 1 124 ? -4.148 -2.904 3.430 1.00 94.75 124 VAL A C 1
ATOM 905 O O . VAL A 1 124 ? -4.376 -1.754 3.811 1.00 94.75 124 VAL A O 1
ATOM 908 N N . SER A 1 125 ? -3.099 -3.225 2.670 1.00 91.06 125 SER A N 1
ATOM 909 C CA . SER A 1 125 ? -2.092 -2.258 2.239 1.00 91.06 125 SER A CA 1
ATOM 910 C C . SER A 1 125 ? -1.902 -2.268 0.725 1.00 91.06 125 SER A C 1
ATOM 912 O O . SER A 1 125 ? -1.602 -3.282 0.097 1.00 91.06 125 SER A O 1
ATOM 914 N N . ASP A 1 126 ? -2.044 -1.088 0.149 1.00 87.50 126 ASP A N 1
ATOM 915 C CA . ASP A 1 126 ? -1.783 -0.712 -1.239 1.00 87.50 126 ASP A CA 1
ATOM 916 C C . ASP A 1 126 ? -0.513 0.145 -1.366 1.00 87.50 126 ASP A C 1
ATOM 918 O O . ASP A 1 126 ? -0.287 0.782 -2.393 1.00 87.50 126 ASP A O 1
ATOM 922 N N . ASN A 1 127 ? 0.315 0.165 -0.313 1.00 86.69 127 ASN A N 1
ATOM 923 C CA . ASN A 1 127 ? 1.432 1.092 -0.119 1.00 86.69 127 ASN A CA 1
ATOM 924 C C . ASN A 1 127 ? 1.034 2.584 -0.096 1.00 86.69 127 ASN A C 1
ATOM 926 O O . ASN A 1 127 ? 1.912 3.440 -0.218 1.00 86.69 127 ASN A O 1
ATOM 930 N N . MET A 1 128 ? -0.249 2.904 0.110 1.00 90.62 128 MET A N 1
ATOM 931 C CA . MET A 1 128 ? -0.728 4.270 0.340 1.00 90.62 128 MET A CA 1
ATOM 932 C C . MET A 1 128 ? -1.011 4.532 1.822 1.00 90.62 128 MET A C 1
ATOM 934 O O . MET A 1 128 ? -0.728 3.707 2.694 1.00 90.62 128 MET A O 1
ATOM 938 N N . ILE A 1 129 ? -1.481 5.738 2.142 1.00 95.44 129 ILE A N 1
ATOM 939 C CA . ILE A 1 129 ? -1.423 6.283 3.500 1.00 95.44 129 ILE A CA 1
ATOM 940 C C . ILE A 1 129 ? -2.545 5.727 4.367 1.00 95.44 129 ILE A C 1
ATOM 942 O O . ILE A 1 129 ? -2.351 5.524 5.565 1.00 95.44 129 ILE A O 1
ATOM 946 N N . ALA A 1 130 ? -3.721 5.471 3.807 1.00 96.12 130 ALA A N 1
ATOM 947 C CA . ALA A 1 130 ? -4.901 5.291 4.632 1.00 96.12 130 ALA A CA 1
ATOM 948 C C . ALA A 1 130 ? -4.953 3.937 5.363 1.00 96.12 130 ALA A C 1
ATOM 950 O O . ALA A 1 130 ? -5.513 3.867 6.456 1.00 96.12 130 ALA A O 1
ATOM 951 N N . GLY A 1 131 ? -4.271 2.902 4.853 1.00 95.06 131 GLY A N 1
ATOM 952 C CA . GLY A 1 131 ? -4.022 1.675 5.621 1.00 95.06 131 GLY A CA 1
ATOM 953 C C . GLY A 1 131 ? -3.171 1.952 6.866 1.00 95.06 131 GLY A C 1
ATOM 954 O O . GLY A 1 131 ? -3.531 1.560 7.972 1.00 95.06 131 GLY A O 1
ATOM 955 N N . TRP A 1 132 ? -2.092 2.728 6.721 1.00 95.56 132 TRP A N 1
ATOM 956 C CA . TRP A 1 132 ? -1.257 3.153 7.853 1.00 95.56 132 TRP A CA 1
ATOM 957 C C . TRP A 1 132 ? -1.977 4.110 8.806 1.00 95.56 132 TRP A C 1
ATOM 959 O O . TRP A 1 132 ? -1.713 4.082 10.007 1.00 95.56 132 TRP A O 1
ATOM 969 N N . ALA A 1 133 ? -2.888 4.942 8.296 1.00 96.81 133 ALA A N 1
ATOM 970 C CA . ALA A 1 133 ? -3.663 5.881 9.102 1.00 96.81 133 ALA A CA 1
ATOM 971 C C . ALA A 1 133 ? -4.668 5.184 10.032 1.00 96.81 133 ALA A C 1
ATOM 973 O O . ALA A 1 133 ? -4.946 5.692 11.116 1.00 96.81 133 ALA A O 1
ATOM 974 N N . GLN A 1 134 ? -5.169 4.009 9.644 1.00 95.31 134 GLN A N 1
ATOM 975 C CA . GLN A 1 134 ? -6.025 3.164 10.480 1.00 95.31 134 GLN A CA 1
ATOM 976 C C . GLN A 1 134 ? -5.237 2.419 11.570 1.00 95.31 134 GLN A C 1
ATOM 978 O O . GLN A 1 134 ? -5.759 2.200 12.665 1.00 95.31 134 GLN A O 1
ATOM 983 N N . THR A 1 135 ? -3.981 2.046 11.297 1.00 95.88 135 THR A N 1
ATOM 984 C CA . THR A 1 135 ? -3.177 1.161 12.156 1.00 95.88 135 THR A CA 1
ATOM 985 C C . THR A 1 135 ? -3.145 1.555 13.640 1.00 95.88 135 THR A C 1
ATOM 987 O O . THR A 1 135 ? -3.339 0.668 14.472 1.00 95.88 135 THR A O 1
ATOM 990 N N . PRO A 1 136 ? -2.952 2.832 14.036 1.00 95.88 136 PRO A N 1
ATOM 991 C CA . PRO A 1 136 ? -2.966 3.207 15.450 1.00 95.88 136 PRO A CA 1
ATOM 992 C C . PRO A 1 136 ? -4.277 2.857 16.167 1.00 95.88 136 PRO A C 1
ATOM 994 O O . PRO A 1 136 ? -4.242 2.376 17.299 1.00 95.88 136 PRO A O 1
ATOM 997 N N . ALA A 1 137 ? -5.422 3.059 15.505 1.00 95.31 137 ALA A N 1
ATOM 998 C CA . ALA A 1 137 ? -6.733 2.734 16.059 1.00 95.31 137 ALA A CA 1
ATOM 999 C C . ALA A 1 137 ? -6.922 1.215 16.197 1.00 95.31 137 ALA A C 1
ATOM 1001 O O . ALA A 1 137 ? -7.342 0.747 17.255 1.00 95.31 137 ALA A O 1
ATOM 1002 N N . THR A 1 138 ? -6.523 0.441 15.180 1.00 94.38 138 THR A N 1
ATOM 1003 C CA . THR A 1 138 ? -6.552 -1.032 15.222 1.00 94.38 138 THR A CA 1
ATOM 1004 C C . THR A 1 138 ? -5.678 -1.591 16.343 1.00 94.38 138 THR A C 1
ATOM 1006 O O . THR A 1 138 ? -6.120 -2.459 17.092 1.00 94.38 138 THR A O 1
ATOM 1009 N N . LEU A 1 139 ? -4.459 -1.076 16.522 1.00 93.56 139 LEU A N 1
ATOM 1010 C CA . LEU A 1 139 ? -3.572 -1.516 17.604 1.00 93.56 139 LEU A CA 1
ATOM 1011 C C . LEU A 1 139 ? -4.143 -1.196 18.986 1.00 93.56 139 LEU A C 1
ATOM 1013 O O . LEU A 1 139 ? -4.049 -2.019 19.892 1.00 93.56 139 LEU A O 1
ATOM 1017 N N . ASN A 1 140 ? -4.757 -0.024 19.152 1.00 93.00 140 ASN A N 1
ATOM 1018 C CA . ASN A 1 140 ? -5.393 0.338 20.414 1.00 93.00 140 ASN A CA 1
ATOM 1019 C C . ASN A 1 140 ? -6.618 -0.535 20.727 1.00 93.00 140 ASN A C 1
ATOM 1021 O O . ASN A 1 140 ? -6.803 -0.928 21.874 1.00 93.00 140 ASN A O 1
ATOM 1025 N N . ALA A 1 141 ? -7.453 -0.832 19.729 1.00 92.25 141 ALA A N 1
ATOM 1026 C CA . ALA A 1 141 ? -8.663 -1.626 19.930 1.00 92.25 141 ALA A CA 1
ATOM 1027 C C . ALA A 1 141 ? -8.366 -3.108 20.201 1.00 92.25 141 ALA A C 1
ATOM 1029 O O . ALA A 1 141 ? -9.046 -3.734 21.009 1.00 92.25 141 ALA A O 1
ATOM 1030 N N . THR A 1 142 ? -7.346 -3.660 19.543 1.00 90.50 142 THR A N 1
ATOM 1031 C CA . THR A 1 142 ? -6.989 -5.083 19.656 1.00 90.50 142 THR A CA 1
ATOM 1032 C C . THR A 1 142 ? -6.011 -5.368 20.795 1.00 90.50 142 THR A C 1
ATOM 1034 O O . THR A 1 142 ? -6.031 -6.454 21.363 1.00 90.50 142 THR A O 1
ATOM 1037 N N . GLY A 1 143 ? -5.145 -4.411 21.144 1.00 90.94 143 GLY A N 1
ATOM 1038 C CA . GLY A 1 143 ? -4.051 -4.625 22.095 1.00 90.94 143 GLY A CA 1
ATOM 1039 C C . GLY A 1 143 ? -2.924 -5.517 21.558 1.00 90.94 143 GLY A C 1
ATOM 1040 O O . GLY A 1 143 ? -2.021 -5.881 22.316 1.00 90.94 143 GLY A O 1
ATOM 1041 N N . GLU A 1 144 ? -2.956 -5.865 20.269 1.00 91.19 144 GLU A N 1
ATOM 1042 C CA . GLU A 1 144 ? -2.026 -6.821 19.677 1.00 91.19 144 GLU A CA 1
ATOM 1043 C C . GLU A 1 144 ? -0.634 -6.231 19.449 1.00 91.19 144 GLU A C 1
ATOM 1045 O O . GLU A 1 144 ? -0.447 -5.050 19.144 1.00 91.19 144 GLU A O 1
ATOM 1050 N N . LYS A 1 145 ? 0.384 -7.087 19.580 1.00 92.62 145 LYS A N 1
ATOM 1051 C CA . LYS A 1 145 ? 1.801 -6.711 19.394 1.00 92.62 145 LYS A CA 1
ATOM 1052 C C . LYS A 1 145 ? 2.334 -7.022 18.002 1.00 92.62 145 LYS A C 1
ATOM 1054 O O . LYS A 1 145 ? 3.530 -6.894 17.741 1.00 92.62 145 LYS A O 1
ATOM 1059 N N . LYS A 1 146 ? 1.461 -7.450 17.107 1.00 93.81 146 LYS A N 1
ATOM 1060 C CA . LYS A 1 146 ? 1.765 -7.732 15.712 1.00 93.81 146 LYS A CA 1
ATOM 1061 C C . LYS A 1 146 ? 0.509 -7.528 14.886 1.00 93.81 146 LYS A C 1
ATOM 1063 O O . LYS A 1 146 ? -0.597 -7.542 15.410 1.00 93.81 146 LYS A O 1
ATOM 1068 N N . LEU A 1 147 ? 0.700 -7.325 13.597 1.00 94.25 147 LEU A N 1
ATOM 1069 C CA . LEU A 1 147 ? -0.365 -7.227 12.611 1.00 94.25 147 LEU A CA 1
ATOM 1070 C C . LEU A 1 147 ? 0.111 -7.873 11.315 1.00 94.25 147 LEU A C 1
ATOM 1072 O O . LEU A 1 147 ? 1.310 -8.095 11.124 1.00 94.25 147 LEU A O 1
ATOM 1076 N N . THR A 1 148 ? -0.823 -8.147 10.418 1.00 95.06 148 THR A N 1
ATOM 1077 C CA . THR A 1 148 ? -0.513 -8.650 9.082 1.00 95.06 148 THR A CA 1
ATOM 1078 C C . THR A 1 148 ? -0.948 -7.618 8.055 1.00 95.06 148 THR A C 1
ATOM 1080 O O . THR A 1 148 ? -2.116 -7.239 8.014 1.00 95.06 148 THR A O 1
ATOM 1083 N N . LEU A 1 149 ? -0.034 -7.166 7.197 1.00 93.69 149 LEU A N 1
ATOM 1084 C CA . LEU A 1 149 ? -0.437 -6.415 6.015 1.00 93.69 149 LEU A CA 1
ATOM 1085 C C . LEU A 1 149 ? -0.888 -7.401 4.943 1.00 93.69 149 LEU A C 1
ATOM 1087 O O . LEU A 1 149 ? -0.104 -8.243 4.507 1.00 93.69 149 LEU A O 1
ATOM 1091 N N . ALA A 1 150 ? -2.135 -7.284 4.503 1.00 94.38 150 ALA A N 1
ATOM 1092 C CA . ALA A 1 150 ? -2.569 -7.903 3.258 1.00 94.38 150 ALA A CA 1
ATOM 1093 C C . ALA A 1 150 ? -2.110 -6.990 2.112 1.00 94.38 150 ALA A C 1
ATOM 1095 O O . ALA A 1 150 ? -2.811 -6.028 1.785 1.00 94.38 150 ALA A O 1
ATOM 1096 N N . CYS A 1 151 ? -0.908 -7.221 1.567 1.00 89.50 151 CYS A N 1
ATOM 1097 C CA . CYS A 1 151 ? -0.379 -6.354 0.512 1.00 89.50 151 CYS A CA 1
ATOM 1098 C C . CYS A 1 151 ? -0.957 -6.724 -0.849 1.00 89.50 151 CYS A C 1
ATOM 1100 O O . CYS A 1 151 ? -0.967 -7.901 -1.204 1.00 89.50 151 CYS A O 1
ATOM 1102 N N . LEU A 1 152 ? -1.366 -5.716 -1.625 1.00 85.06 152 LEU A N 1
ATOM 1103 C CA . LEU A 1 152 ? -1.682 -5.846 -3.055 1.00 85.06 152 LEU A CA 1
ATOM 1104 C C . LEU A 1 152 ? -0.475 -5.532 -3.964 1.00 85.06 152 LEU A C 1
ATOM 1106 O O . LEU A 1 152 ? -0.578 -5.565 -5.192 1.00 85.06 152 LEU A O 1
ATOM 1110 N N . CYS A 1 153 ? 0.664 -5.183 -3.371 1.00 65.94 153 CYS A N 1
ATOM 1111 C CA . CYS A 1 153 ? 1.878 -4.774 -4.055 1.00 65.94 153 CYS A CA 1
ATOM 1112 C C . CYS A 1 153 ? 2.679 -5.988 -4.556 1.00 65.94 153 CYS A C 1
ATOM 1114 O O . CYS A 1 153 ? 2.964 -6.896 -3.783 1.00 65.94 153 CYS A O 1
ATOM 1116 N N . GLY A 1 154 ? 3.033 -6.044 -5.848 1.00 62.22 154 GLY A N 1
ATOM 1117 C CA . GLY A 1 154 ? 3.841 -7.130 -6.446 1.00 62.22 154 GLY A CA 1
ATOM 1118 C C . GLY A 1 154 ? 3.214 -8.543 -6.432 1.00 62.22 154 GLY A C 1
ATOM 1119 O O . GLY A 1 154 ? 3.732 -9.446 -7.083 1.00 62.22 154 GLY A O 1
ATOM 1120 N N . GLY A 1 155 ? 2.089 -8.726 -5.736 1.00 75.06 155 GLY A N 1
ATOM 1121 C CA . GLY A 1 155 ? 1.346 -9.966 -5.511 1.00 75.06 155 GLY A CA 1
ATOM 1122 C C . GLY A 1 155 ? 0.334 -9.769 -4.373 1.00 75.06 155 GLY A C 1
ATOM 1123 O O . GLY A 1 155 ? 0.316 -8.710 -3.753 1.00 75.06 155 GLY A O 1
ATOM 1124 N N . PHE A 1 156 ? -0.511 -10.770 -4.098 1.00 89.94 156 PHE A N 1
ATOM 1125 C CA . PHE A 1 156 ? -1.372 -10.765 -2.909 1.00 89.94 156 PHE A CA 1
ATOM 1126 C C . PHE A 1 156 ? -0.737 -11.620 -1.817 1.00 89.94 156 PHE A C 1
ATOM 1128 O O . PHE A 1 156 ? -0.678 -12.842 -1.949 1.00 89.94 156 PHE A O 1
ATOM 1135 N N . MET A 1 157 ? -0.184 -10.970 -0.791 1.00 91.00 157 MET A N 1
ATOM 1136 C CA . MET A 1 157 ? 0.688 -11.612 0.199 1.00 91.00 157 MET A CA 1
ATOM 1137 C C . MET A 1 157 ? 0.390 -11.138 1.620 1.00 91.00 157 MET A C 1
ATOM 1139 O O . MET A 1 157 ? 0.057 -9.974 1.842 1.00 91.00 157 MET A O 1
ATOM 1143 N N . ALA A 1 158 ? 0.570 -12.041 2.585 1.00 92.69 158 ALA A N 1
ATOM 1144 C CA . ALA A 1 158 ? 0.538 -11.730 4.008 1.00 92.69 158 ALA A CA 1
ATOM 1145 C C . ALA A 1 158 ? 1.935 -11.300 4.474 1.00 92.69 158 ALA A C 1
ATOM 1147 O O . ALA A 1 158 ? 2.863 -12.108 4.496 1.00 92.69 158 ALA A O 1
ATOM 1148 N N . VAL A 1 159 ? 2.087 -10.030 4.851 1.00 91.44 159 VAL A N 1
ATOM 1149 C CA . VAL A 1 159 ? 3.354 -9.481 5.350 1.00 91.44 159 VAL A CA 1
ATOM 1150 C C . VAL A 1 159 ? 3.252 -9.276 6.863 1.00 91.44 159 VAL A C 1
ATOM 1152 O O . VAL A 1 159 ? 2.501 -8.404 7.306 1.00 91.44 159 VAL A O 1
ATOM 1155 N N . PRO A 1 160 ? 3.983 -10.051 7.681 1.00 92.94 160 PRO A N 1
ATOM 1156 C CA . PRO A 1 160 ? 3.946 -9.892 9.127 1.00 92.94 160 PRO A CA 1
ATOM 1157 C C . PRO A 1 160 ? 4.698 -8.627 9.556 1.00 92.94 160 PRO A C 1
ATOM 1159 O O . PRO A 1 160 ? 5.835 -8.387 9.142 1.00 92.94 160 PRO A O 1
ATOM 1162 N N . ILE A 1 161 ? 4.070 -7.846 10.432 1.00 94.25 161 ILE A N 1
ATOM 1163 C CA . ILE A 1 161 ? 4.629 -6.634 11.031 1.00 94.25 161 ILE A CA 1
ATOM 1164 C C . ILE A 1 161 ? 4.623 -6.790 12.550 1.00 94.25 161 ILE A C 1
ATOM 1166 O O . ILE A 1 161 ? 3.582 -7.025 13.163 1.00 94.25 161 ILE A O 1
ATOM 1170 N N . GLY A 1 162 ? 5.788 -6.626 13.171 1.00 95.12 162 GLY A N 1
ATOM 1171 C CA . GLY A 1 162 ? 5.921 -6.570 14.623 1.00 95.12 162 GLY A CA 1
ATOM 1172 C C . GLY A 1 162 ? 5.721 -5.152 15.153 1.00 95.12 162 GLY A C 1
ATOM 1173 O O . GLY A 1 162 ? 6.237 -4.190 14.583 1.00 95.12 162 GLY A O 1
ATOM 1174 N N . VAL A 1 163 ? 5.019 -5.014 16.276 1.00 93.88 163 VAL A N 1
ATOM 1175 C CA . VAL A 1 163 ? 4.919 -3.761 17.031 1.00 93.88 163 VAL A CA 1
ATOM 1176 C C . VAL A 1 163 ? 6.076 -3.710 18.021 1.00 93.88 163 VAL A C 1
ATOM 1178 O O . VAL A 1 163 ? 6.112 -4.447 19.004 1.00 93.88 163 VAL A O 1
ATOM 1181 N N . VAL A 1 164 ? 7.039 -2.830 17.763 1.00 92.81 164 VAL A N 1
ATOM 1182 C CA . VAL A 1 164 ? 8.205 -2.626 18.635 1.00 92.81 164 VAL A CA 1
ATOM 1183 C C . VAL A 1 164 ? 7.801 -1.848 19.882 1.00 92.81 164 VAL A C 1
ATOM 1185 O O . VAL A 1 164 ? 8.202 -2.182 20.994 1.00 92.81 164 VAL A O 1
ATOM 1188 N N . SER A 1 165 ? 6.996 -0.801 19.703 1.00 90.38 165 SER A N 1
ATOM 1189 C CA . SER A 1 165 ? 6.411 -0.047 20.808 1.00 90.38 165 SER A CA 1
ATOM 1190 C C . SER A 1 165 ? 5.108 0.614 20.373 1.00 90.38 165 SER A C 1
ATOM 1192 O O . SER A 1 165 ? 4.971 1.010 19.218 1.00 90.38 165 SER A O 1
ATOM 1194 N N . SER A 1 166 ? 4.160 0.748 21.296 1.00 89.44 166 SER A N 1
ATOM 1195 C CA . SER A 1 166 ? 2.941 1.534 21.109 1.00 89.44 166 SER A CA 1
ATOM 1196 C C . SER A 1 166 ? 2.665 2.291 22.401 1.00 89.44 166 SER A C 1
ATOM 1198 O O . SER A 1 166 ? 2.561 1.692 23.472 1.00 89.44 166 SER A O 1
ATOM 1200 N N . ARG A 1 167 ? 2.643 3.619 22.316 1.00 89.50 167 ARG A N 1
ATOM 1201 C CA . ARG A 1 167 ? 2.395 4.544 23.426 1.00 89.50 167 ARG A CA 1
ATOM 1202 C C . ARG A 1 167 ? 1.477 5.663 22.954 1.00 89.50 167 ARG A C 1
ATOM 1204 O O . ARG A 1 167 ? 1.258 5.829 21.756 1.00 89.50 167 ARG A O 1
ATOM 1211 N N . ALA A 1 168 ? 0.969 6.461 23.891 1.00 91.19 168 ALA A N 1
ATOM 1212 C CA . ALA A 1 168 ? 0.121 7.602 23.561 1.00 91.19 168 ALA A CA 1
ATOM 1213 C C . ALA A 1 168 ? 0.802 8.505 22.512 1.00 91.19 168 ALA A C 1
ATOM 1215 O O . ALA A 1 168 ? 1.844 9.105 22.775 1.00 91.19 168 ALA A O 1
ATOM 1216 N N . GLY A 1 169 ? 0.212 8.554 21.317 1.00 95.12 169 GLY A N 1
ATOM 1217 C CA . GLY A 1 169 ? 0.635 9.391 20.198 1.00 95.12 169 GLY A CA 1
ATOM 1218 C C . GLY A 1 169 ? 1.828 8.887 19.382 1.00 95.12 169 GLY A C 1
ATOM 1219 O O . GLY A 1 169 ? 2.282 9.595 18.483 1.00 95.12 169 GLY A O 1
ATOM 1220 N N . THR A 1 170 ? 2.368 7.693 19.653 1.00 97.25 170 THR A N 1
ATOM 1221 C CA . THR A 1 170 ? 3.434 7.111 18.821 1.00 97.25 170 THR A CA 1
ATOM 1222 C C . THR A 1 170 ? 3.392 5.586 18.809 1.00 97.25 170 THR A C 1
ATOM 1224 O O . THR A 1 170 ? 3.347 4.960 19.866 1.00 97.25 170 THR A O 1
ATOM 1227 N N . ALA A 1 171 ? 3.512 4.986 17.627 1.00 96.81 171 ALA A N 1
ATOM 1228 C CA . ALA A 1 171 ? 3.731 3.556 17.446 1.00 96.81 171 ALA A CA 1
ATOM 1229 C C . ALA A 1 171 ? 4.942 3.322 16.538 1.00 96.81 171 ALA A C 1
ATOM 1231 O O . ALA A 1 171 ? 5.069 3.947 15.488 1.00 96.81 171 ALA A O 1
ATOM 1232 N N . SER A 1 172 ? 5.831 2.416 16.933 1.00 96.44 172 SER A N 1
ATOM 1233 C CA . SER A 1 172 ? 6.956 1.966 16.113 1.00 96.44 172 SER A CA 1
ATOM 1234 C C . SER A 1 172 ? 6.728 0.520 15.708 1.00 96.44 172 SER A C 1
ATOM 1236 O O . SER A 1 172 ? 6.521 -0.350 16.555 1.00 96.44 172 SER A O 1
ATOM 1238 N N . LEU A 1 173 ? 6.785 0.280 14.408 1.00 95.38 173 LEU A N 1
ATOM 1239 C CA . LEU A 1 173 ? 6.507 -0.983 13.746 1.00 95.38 173 LEU A CA 1
ATOM 1240 C C . LEU A 1 173 ? 7.752 -1.441 12.992 1.00 95.38 173 LEU A C 1
ATOM 1242 O O . LEU A 1 173 ? 8.586 -0.622 12.597 1.00 95.38 173 LEU A O 1
ATOM 1246 N N . LYS A 1 174 ? 7.881 -2.747 12.785 1.00 93.69 174 LYS A N 1
ATOM 1247 C CA . LYS A 1 174 ? 9.010 -3.328 12.067 1.00 93.69 174 LYS A CA 1
ATOM 1248 C C . LYS A 1 174 ? 8.551 -4.486 11.187 1.00 93.69 174 LYS A C 1
ATOM 1250 O O . LYS A 1 174 ? 7.914 -5.415 11.682 1.00 93.69 174 LYS A O 1
ATOM 1255 N N . GLY A 1 175 ? 8.871 -4.411 9.898 1.00 85.94 175 GLY A N 1
ATOM 1256 C CA . GLY A 1 175 ? 8.627 -5.490 8.944 1.00 85.94 175 GLY A CA 1
ATOM 1257 C C . GLY A 1 175 ? 9.618 -6.645 9.087 1.00 85.94 175 GLY A C 1
ATOM 1258 O O . GLY A 1 175 ? 10.666 -6.515 9.727 1.00 85.94 175 GLY A O 1
ATOM 1259 N N . ALA A 1 176 ? 9.290 -7.785 8.472 1.00 74.94 176 ALA A N 1
ATOM 1260 C CA . ALA A 1 176 ? 10.170 -8.959 8.412 1.00 74.94 176 ALA A CA 1
ATOM 1261 C C . ALA A 1 176 ? 11.514 -8.679 7.708 1.00 74.94 176 ALA A C 1
ATOM 1263 O O . ALA A 1 176 ? 12.524 -9.306 8.015 1.00 74.94 176 ALA A O 1
ATOM 1264 N N . ASP A 1 177 ? 11.539 -7.690 6.818 1.00 76.50 177 ASP A N 1
ATOM 1265 C CA . ASP A 1 177 ? 12.718 -7.149 6.133 1.00 76.50 177 ASP A CA 1
ATOM 1266 C C . ASP A 1 177 ? 13.567 -6.205 7.010 1.00 76.50 177 ASP A C 1
ATOM 1268 O O . ASP A 1 177 ? 14.519 -5.588 6.539 1.00 76.50 177 ASP A O 1
ATOM 1272 N N . ASN A 1 178 ? 13.241 -6.096 8.301 1.00 80.19 178 ASN A N 1
ATOM 1273 C CA . ASN A 1 178 ? 13.818 -5.163 9.265 1.00 80.19 178 ASN A CA 1
ATOM 1274 C C . ASN A 1 178 ? 13.575 -3.672 8.977 1.00 80.19 178 ASN A C 1
ATOM 1276 O O . ASN A 1 178 ? 14.146 -2.833 9.683 1.00 80.19 178 ASN A O 1
ATOM 1280 N N . VAL A 1 179 ? 12.701 -3.319 8.032 1.00 87.06 179 VAL A N 1
ATOM 1281 C CA . VAL A 1 179 ? 12.350 -1.919 7.780 1.00 87.06 179 VAL A CA 1
ATOM 1282 C C . VAL A 1 179 ? 11.484 -1.400 8.928 1.00 87.06 179 VAL A C 1
ATOM 1284 O O . VAL A 1 179 ? 10.439 -1.964 9.259 1.00 87.06 179 VAL A O 1
ATOM 1287 N N . ALA A 1 180 ? 11.945 -0.324 9.565 1.00 93.06 180 ALA A N 1
ATOM 1288 C CA . ALA A 1 180 ? 11.236 0.332 10.655 1.00 93.06 180 ALA A CA 1
ATOM 1289 C C . ALA A 1 180 ? 10.292 1.416 10.123 1.00 93.06 180 ALA A C 1
ATOM 1291 O O . ALA A 1 180 ? 10.684 2.240 9.294 1.00 93.06 180 ALA A O 1
ATOM 1292 N N . VAL A 1 181 ? 9.078 1.448 10.667 1.00 95.88 181 VAL A N 1
ATOM 1293 C CA . VAL A 1 181 ? 8.063 2.472 10.406 1.00 95.88 181 VAL A CA 1
ATOM 1294 C C . VAL A 1 181 ? 7.671 3.107 11.733 1.00 95.88 181 VAL A C 1
ATOM 1296 O O . VAL A 1 181 ? 7.361 2.404 12.691 1.00 95.88 181 VAL A O 1
ATOM 1299 N N . THR A 1 182 ? 7.672 4.434 11.812 1.00 97.81 182 THR A N 1
ATOM 1300 C CA . THR A 1 182 ? 7.167 5.159 12.988 1.00 97.81 182 THR A CA 1
ATOM 1301 C C . THR A 1 182 ? 5.918 5.933 12.621 1.00 97.81 182 THR A C 1
ATOM 1303 O O . THR A 1 182 ? 5.947 6.728 11.693 1.00 97.81 182 THR A O 1
ATOM 1306 N N . LEU A 1 183 ? 4.837 5.716 13.363 1.00 98.44 183 LEU A N 1
ATOM 1307 C CA . LEU A 1 183 ? 3.569 6.423 13.252 1.00 98.44 183 LEU A CA 1
ATOM 1308 C C . LEU A 1 183 ? 3.443 7.384 14.434 1.00 98.44 183 LEU A C 1
ATOM 1310 O O . LEU A 1 183 ? 3.500 6.961 15.584 1.00 98.44 183 LEU A O 1
ATOM 1314 N N . THR A 1 184 ? 3.246 8.666 14.157 1.00 98.69 184 THR A N 1
ATOM 1315 C CA . THR A 1 184 ? 2.849 9.690 15.129 1.00 98.69 184 THR A CA 1
ATOM 1316 C C . THR A 1 184 ? 1.393 10.045 14.880 1.00 98.69 184 THR A C 1
ATOM 1318 O O . THR A 1 184 ? 0.994 10.257 13.735 1.00 98.69 184 THR A O 1
ATOM 1321 N N . PHE A 1 185 ? 0.591 10.103 15.936 1.00 98.56 185 PHE A N 1
ATOM 1322 C CA . PHE A 1 185 ? -0.852 10.318 15.835 1.00 98.56 185 PHE A CA 1
ATOM 1323 C C . PHE A 1 185 ? -1.382 11.125 17.020 1.00 98.56 185 PHE A C 1
ATOM 1325 O O . PHE A 1 185 ? -0.728 11.236 18.056 1.00 98.56 185 PHE A O 1
ATOM 1332 N N . ASP A 1 186 ? -2.571 11.702 16.877 1.00 97.75 186 ASP A N 1
ATOM 1333 C CA . ASP A 1 186 ? -3.268 12.321 18.003 1.00 97.75 186 ASP A CA 1
ATOM 1334 C C . ASP A 1 186 ? -3.743 11.226 18.983 1.00 97.75 186 ASP A C 1
ATOM 1336 O O . ASP A 1 186 ? -4.474 10.321 18.581 1.00 97.75 186 ASP A O 1
ATOM 1340 N N . PRO A 1 187 ? -3.364 11.265 20.272 1.00 96.31 187 PRO A N 1
ATOM 1341 C CA . PRO A 1 187 ? -3.635 10.173 21.211 1.00 96.31 187 PRO A CA 1
ATOM 1342 C C . PRO A 1 187 ? -5.112 10.025 21.604 1.00 96.31 187 PRO A C 1
ATOM 1344 O O . PRO A 1 187 ? -5.460 9.052 22.268 1.00 96.31 187 PRO A O 1
ATOM 1347 N N . LYS A 1 188 ? -5.976 10.987 21.259 1.00 95.56 188 LYS A N 1
ATOM 1348 C CA . LYS A 1 188 ? -7.408 10.948 21.583 1.00 95.56 188 LYS A CA 1
ATOM 1349 C C . LYS A 1 188 ? -8.235 10.449 20.401 1.00 95.56 188 LYS A C 1
ATOM 1351 O O . LYS A 1 188 ? -9.177 9.690 20.587 1.00 95.56 188 LYS A O 1
ATOM 1356 N N . THR A 1 189 ? -7.888 10.892 19.199 1.00 96.81 189 THR A N 1
ATOM 1357 C CA . THR A 1 189 ? -8.626 10.627 17.956 1.00 96.81 189 THR A CA 1
ATOM 1358 C C . THR A 1 189 ? -7.963 9.570 17.078 1.00 96.81 189 THR A C 1
ATOM 1360 O O . THR A 1 189 ? -8.597 9.076 16.154 1.00 96.81 189 THR A O 1
ATOM 1363 N N . TYR A 1 190 ? -6.702 9.219 17.341 1.00 97.44 190 TYR A N 1
ATOM 1364 C CA . TYR A 1 190 ? -5.869 8.325 16.525 1.00 97.44 190 TYR A CA 1
ATOM 1365 C C . TYR A 1 190 ? -5.650 8.790 15.082 1.00 97.44 190 TYR A C 1
ATOM 1367 O O . TYR A 1 190 ? -5.161 8.025 14.255 1.00 97.44 190 TYR A O 1
ATOM 1375 N N . VAL A 1 191 ? -5.945 10.058 14.779 1.00 98.31 191 VAL A N 1
ATOM 1376 C CA . VAL A 1 191 ? -5.617 10.652 13.481 1.00 98.31 191 VAL A CA 1
ATOM 1377 C C . VAL A 1 191 ? -4.102 10.643 13.309 1.00 98.31 191 VAL A C 1
ATOM 1379 O O . VAL A 1 191 ? -3.374 11.238 14.108 1.00 98.31 191 VAL A O 1
ATOM 1382 N N . LEU A 1 192 ? -3.627 9.977 12.256 1.00 98.62 192 LEU A N 1
ATOM 1383 C CA . LEU A 1 192 ? -2.218 9.963 11.883 1.00 98.62 192 LEU A CA 1
ATOM 1384 C C . LEU A 1 192 ? -1.769 11.383 11.526 1.00 98.62 192 LEU A C 1
ATOM 1386 O O . LEU A 1 192 ? -2.324 12.008 10.625 1.00 98.62 192 LEU A O 1
ATOM 1390 N N . THR A 1 193 ? -0.746 11.886 12.208 1.00 98.62 193 THR A N 1
ATOM 1391 C CA . THR A 1 193 ? -0.160 13.206 11.940 1.00 98.62 193 THR A CA 1
ATOM 1392 C C . THR A 1 193 ? 1.140 13.092 11.161 1.00 98.62 193 THR A C 1
ATOM 1394 O O . THR A 1 193 ? 1.437 13.954 10.329 1.00 98.62 193 THR A O 1
ATOM 1397 N N . ARG A 1 194 ? 1.904 12.017 11.389 1.00 98.56 194 ARG A N 1
ATOM 1398 C CA . ARG A 1 194 ? 3.151 11.749 10.677 1.00 98.56 194 ARG A CA 1
ATOM 1399 C C . ARG A 1 194 ? 3.458 10.259 10.597 1.00 98.56 194 ARG A C 1
ATOM 1401 O O . ARG A 1 194 ? 3.242 9.537 11.561 1.00 98.56 194 ARG A O 1
ATOM 1408 N N . MET A 1 195 ? 4.018 9.817 9.481 1.00 98.25 195 MET A N 1
ATOM 1409 C CA . MET A 1 195 ? 4.639 8.502 9.341 1.00 98.25 195 MET A CA 1
ATOM 1410 C C . MET A 1 195 ? 6.051 8.669 8.781 1.00 98.25 195 MET A C 1
ATOM 1412 O O . MET A 1 195 ? 6.247 9.425 7.837 1.00 98.25 195 MET A O 1
ATOM 1416 N N . ASP A 1 196 ? 7.027 7.963 9.343 1.00 97.69 196 ASP A N 1
ATOM 1417 C CA . ASP A 1 196 ? 8.418 7.984 8.888 1.00 97.69 196 ASP A CA 1
ATOM 1418 C C . ASP A 1 196 ? 8.917 6.572 8.584 1.00 97.69 196 ASP A C 1
ATOM 1420 O O . ASP A 1 196 ? 8.732 5.656 9.390 1.00 97.69 196 ASP A O 1
ATOM 1424 N N . VAL A 1 197 ? 9.608 6.4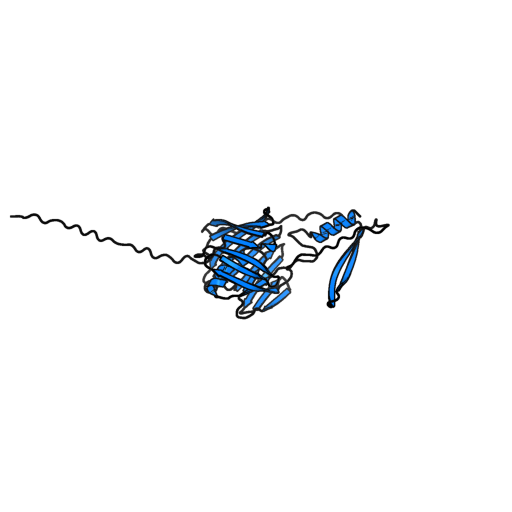24 7.450 1.00 95.25 197 VAL A N 1
ATOM 1425 C CA . VAL A 1 197 ? 10.339 5.209 7.059 1.00 95.25 197 VAL A CA 1
ATOM 1426 C C . VAL A 1 197 ? 11.809 5.583 6.832 1.00 95.25 197 VAL A C 1
ATOM 1428 O O . VAL A 1 197 ? 12.200 5.931 5.713 1.00 95.25 197 VAL A O 1
ATOM 1431 N N . PRO A 1 198 ? 12.651 5.560 7.886 1.00 94.00 198 PRO A N 1
ATOM 1432 C CA . PRO A 1 198 ? 14.008 6.107 7.825 1.00 94.00 198 PRO A CA 1
ATOM 1433 C C . PRO A 1 198 ? 14.901 5.449 6.772 1.00 94.00 198 PRO A C 1
ATOM 1435 O O . PRO A 1 198 ? 15.648 6.146 6.090 1.00 94.00 198 PRO A O 1
ATOM 1438 N N . ALA A 1 199 ? 14.782 4.128 6.589 1.00 91.75 199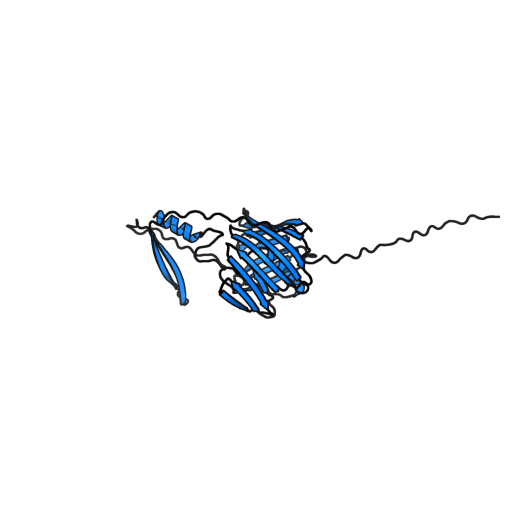 ALA A N 1
ATOM 1439 C CA . ALA A 1 199 ? 15.559 3.379 5.598 1.00 91.75 199 ALA A CA 1
ATOM 1440 C C . ALA A 1 199 ? 15.329 3.871 4.156 1.00 91.75 199 ALA A C 1
ATOM 1442 O O . ALA A 1 199 ? 16.207 3.734 3.312 1.00 91.75 199 ALA A O 1
ATOM 1443 N N . GLN A 1 200 ? 14.169 4.480 3.890 1.00 89.56 200 GLN A N 1
ATOM 1444 C CA . GLN A 1 200 ? 13.788 5.033 2.588 1.00 89.56 200 GLN A CA 1
ATOM 1445 C C . GLN A 1 200 ? 13.897 6.565 2.548 1.00 89.56 200 GLN A C 1
ATOM 1447 O O . GLN A 1 200 ? 13.557 7.180 1.542 1.00 89.56 200 GLN A O 1
ATOM 1452 N N . GLN A 1 201 ? 14.316 7.204 3.649 1.00 94.12 201 GLN A N 1
ATOM 1453 C CA . GLN A 1 201 ? 14.229 8.657 3.845 1.00 94.12 201 GLN A CA 1
ATOM 1454 C C . GLN A 1 201 ? 12.831 9.215 3.519 1.00 94.12 201 GLN A C 1
ATOM 1456 O O . GLN A 1 201 ? 12.708 10.340 3.024 1.00 94.12 201 GLN A O 1
ATOM 1461 N N . ALA A 1 202 ? 11.791 8.413 3.764 1.00 94.50 202 ALA A N 1
ATOM 1462 C CA . ALA A 1 202 ? 10.419 8.748 3.430 1.00 94.50 202 ALA A CA 1
ATOM 1463 C C . ALA A 1 202 ? 9.685 9.306 4.652 1.00 94.50 202 ALA A C 1
ATOM 1465 O O . ALA A 1 202 ? 9.829 8.789 5.764 1.00 94.50 202 ALA A O 1
ATOM 1466 N N . SER A 1 203 ? 8.883 10.346 4.438 1.00 97.31 203 SER A N 1
ATOM 1467 C CA . SER A 1 203 ? 8.027 10.936 5.463 1.00 97.31 203 SER A CA 1
ATOM 1468 C C . SER A 1 203 ? 6.671 11.308 4.883 1.00 97.31 203 SER A C 1
ATOM 1470 O O . SER A 1 203 ? 6.580 11.912 3.817 1.00 97.31 203 SER A O 1
ATOM 1472 N N . VAL A 1 204 ? 5.613 10.969 5.601 1.00 98.12 204 VAL A N 1
ATOM 1473 C CA . VAL A 1 204 ? 4.233 11.355 5.321 1.00 98.12 204 VAL A CA 1
ATOM 1474 C C . VAL A 1 204 ? 3.792 12.293 6.430 1.00 98.12 204 VAL A C 1
ATOM 1476 O O . VAL A 1 204 ? 3.944 11.962 7.601 1.00 98.12 204 VAL A O 1
ATOM 1479 N N . VAL A 1 205 ? 3.236 13.453 6.089 1.00 98.50 205 VAL A N 1
ATOM 1480 C CA . VAL A 1 205 ? 2.828 14.466 7.072 1.00 98.50 205 VAL A CA 1
ATOM 1481 C C . VAL A 1 205 ? 1.433 14.986 6.753 1.00 98.50 205 VAL A C 1
ATOM 1483 O O . VAL A 1 205 ? 1.168 15.405 5.622 1.00 98.50 205 VAL A O 1
ATOM 1486 N N . LEU A 1 206 ? 0.564 15.018 7.764 1.00 98.62 206 LEU A N 1
ATOM 1487 C CA . LEU A 1 206 ? -0.739 15.676 7.700 1.00 98.62 206 LEU A CA 1
ATOM 1488 C C . LEU A 1 206 ? -0.534 17.182 7.469 1.00 98.62 206 LEU A C 1
ATOM 1490 O O . LEU A 1 206 ? 0.128 17.862 8.248 1.00 98.62 206 LEU A O 1
ATOM 1494 N N . GLN A 1 207 ? -1.064 17.698 6.365 1.00 98.25 207 GLN A N 1
ATOM 1495 C CA . GLN A 1 207 ? -1.010 19.113 5.993 1.00 98.25 207 GLN A CA 1
ATOM 1496 C C . GLN A 1 207 ? -2.232 19.876 6.504 1.00 98.25 207 GLN A C 1
ATOM 1498 O O . GLN A 1 207 ? -2.096 21.003 6.973 1.00 98.25 207 GLN A O 1
ATOM 1503 N N . SER A 1 208 ? -3.419 19.280 6.403 1.00 97.19 208 SER A N 1
ATOM 1504 C CA . SER A 1 208 ? -4.660 19.885 6.880 1.00 97.19 208 SER A CA 1
ATOM 1505 C C . SER A 1 208 ? -5.714 18.832 7.204 1.00 97.19 208 SER A C 1
ATOM 1507 O O . SER A 1 208 ? -5.693 17.720 6.676 1.00 97.19 208 SER A O 1
ATOM 1509 N N . GLN A 1 209 ? -6.643 19.219 8.072 1.00 96.25 209 GLN A N 1
ATOM 1510 C CA . GLN A 1 209 ? -7.820 18.451 8.452 1.00 96.25 209 GLN A CA 1
ATOM 1511 C C . GLN A 1 209 ? -9.038 19.378 8.416 1.00 96.25 209 GLN A C 1
ATOM 1513 O O . GLN A 1 209 ? -8.987 20.484 8.954 1.00 96.25 209 GLN A O 1
ATOM 1518 N N . ASP A 1 210 ? -10.127 18.906 7.817 1.00 95.31 210 ASP A N 1
ATOM 1519 C CA . ASP A 1 210 ? -11.455 19.518 7.869 1.00 95.31 210 ASP A CA 1
ATOM 1520 C C . ASP A 1 210 ? -12.431 18.499 8.473 1.00 95.31 210 ASP A C 1
ATOM 1522 O O . ASP A 1 210 ? -12.416 17.331 8.095 1.00 95.31 210 ASP A O 1
ATOM 1526 N N . SER A 1 211 ? -13.276 18.914 9.417 1.00 93.44 211 SER A N 1
ATOM 1527 C CA . SER A 1 211 ? -14.325 18.051 9.979 1.00 93.44 211 SER A CA 1
ATOM 1528 C C . SER A 1 211 ? -15.460 17.774 8.987 1.00 93.44 211 SER A C 1
ATOM 1530 O O . SER A 1 211 ? -16.288 16.891 9.213 1.00 93.44 211 SER A O 1
ATOM 1532 N N . LYS A 1 212 ? -15.512 18.512 7.874 1.00 93.31 212 LYS A N 1
ATOM 1533 C CA . LYS A 1 212 ? -16.431 18.257 6.770 1.00 93.31 212 LYS A CA 1
ATOM 1534 C C . LYS A 1 212 ? -15.900 17.154 5.863 1.00 93.31 212 LYS A C 1
ATOM 1536 O O . LYS A 1 212 ? -14.737 17.135 5.457 1.00 93.31 212 LYS A O 1
ATOM 1541 N N . VAL A 1 213 ? -16.807 16.261 5.495 1.00 91.12 213 VAL A N 1
ATOM 1542 C CA . VAL A 1 213 ? -16.590 15.239 4.471 1.00 91.12 213 VAL A CA 1
ATOM 1543 C C . VAL A 1 213 ? -16.709 15.903 3.101 1.00 91.12 213 VAL A C 1
ATOM 1545 O O . VAL A 1 213 ? -17.767 16.426 2.753 1.00 91.12 213 VAL A O 1
ATOM 1548 N N . SER A 1 214 ? -15.611 15.915 2.350 1.00 87.25 214 SER A N 1
ATOM 1549 C CA . SER A 1 214 ? -15.556 16.421 0.976 1.00 87.25 214 SER A CA 1
ATOM 1550 C C . SER A 1 214 ? -15.607 15.262 -0.013 1.00 87.25 214 SER A C 1
ATOM 1552 O O . SER A 1 214 ? -15.152 14.164 0.297 1.00 87.25 214 SER A O 1
ATOM 1554 N N . ALA A 1 215 ? -16.121 15.506 -1.218 1.00 84.69 215 ALA A N 1
ATOM 1555 C CA . ALA A 1 215 ? -16.026 14.525 -2.295 1.00 84.69 215 ALA A CA 1
ATOM 1556 C C . ALA A 1 215 ? -14.555 14.277 -2.662 1.00 84.69 215 ALA A C 1
ATOM 1558 O O . ALA A 1 215 ? -13.757 15.220 -2.720 1.00 84.69 215 ALA A O 1
ATOM 1559 N N . LEU A 1 216 ? -14.202 13.020 -2.940 1.00 85.81 216 LEU A N 1
ATOM 1560 C CA . LEU A 1 216 ? -12.872 12.694 -3.434 1.00 85.81 216 LEU A CA 1
ATOM 1561 C C . LEU A 1 216 ? -12.670 13.243 -4.847 1.00 85.81 216 LEU A C 1
ATOM 1563 O O . LEU A 1 216 ? -13.443 12.984 -5.768 1.00 85.81 216 LEU A O 1
ATOM 1567 N N . SER A 1 217 ? -11.581 13.984 -5.020 1.00 80.25 217 SER A N 1
ATOM 1568 C CA . SER A 1 217 ? -11.120 14.412 -6.336 1.00 80.25 217 SER A CA 1
ATOM 1569 C C . SER A 1 217 ? -10.417 13.266 -7.050 1.00 80.25 217 SER A C 1
ATOM 1571 O O . SER A 1 217 ? -9.739 12.450 -6.424 1.00 80.25 217 SER A O 1
ATOM 1573 N N . ARG A 1 218 ? -10.512 13.234 -8.381 1.00 81.50 218 ARG A N 1
ATOM 1574 C CA . ARG A 1 218 ? -9.755 12.282 -9.199 1.00 81.50 218 ARG A CA 1
ATOM 1575 C C . ARG A 1 218 ? -8.245 12.519 -9.022 1.00 81.50 218 ARG A C 1
ATOM 1577 O O . ARG A 1 218 ? -7.814 13.669 -9.137 1.00 81.50 218 ARG A O 1
ATOM 1584 N N . PRO A 1 219 ? -7.439 11.469 -8.791 1.00 81.25 219 PRO A N 1
ATOM 1585 C CA . PRO A 1 219 ? -6.001 11.623 -8.640 1.00 81.25 219 PRO A CA 1
ATOM 1586 C C . PRO A 1 219 ? -5.345 11.999 -9.972 1.00 81.25 219 PRO A C 1
ATOM 1588 O O . PRO A 1 219 ? -5.811 11.631 -11.057 1.00 81.25 219 PRO A O 1
ATOM 1591 N N . VAL A 1 220 ? -4.241 12.738 -9.886 1.00 77.38 220 VAL A N 1
ATOM 1592 C CA . VAL A 1 220 ? -3.437 13.116 -11.051 1.00 77.38 220 VAL A CA 1
ATOM 1593 C C . VAL A 1 220 ? -2.642 11.901 -11.517 1.00 77.38 220 VAL A C 1
ATOM 1595 O O . VAL A 1 220 ? -1.858 11.340 -10.760 1.00 77.38 220 VAL A O 1
ATOM 1598 N N . VAL A 1 221 ? -2.828 11.499 -12.773 1.00 77.62 221 VAL A N 1
ATOM 1599 C CA . VAL A 1 221 ? -2.058 10.411 -13.390 1.00 77.62 221 VAL A CA 1
ATOM 1600 C C . VAL A 1 221 ? -0.814 11.000 -14.047 1.00 77.62 221 VAL A C 1
ATOM 1602 O O . VAL A 1 221 ? -0.926 11.916 -14.863 1.00 77.62 221 VAL A O 1
ATOM 1605 N N . ALA A 1 222 ? 0.367 10.482 -13.710 1.00 75.12 222 ALA A N 1
ATOM 1606 C CA . ALA A 1 222 ? 1.601 10.900 -14.366 1.00 75.12 222 ALA A CA 1
ATOM 1607 C C . ALA A 1 222 ? 1.690 10.346 -15.799 1.00 75.12 222 ALA A C 1
ATOM 1609 O O . ALA A 1 222 ? 1.232 9.239 -16.090 1.00 75.12 222 ALA A O 1
ATOM 1610 N N . THR A 1 223 ? 2.328 11.105 -16.689 1.00 78.88 223 THR A N 1
ATOM 1611 C CA . THR A 1 223 ? 2.604 10.682 -18.068 1.00 78.88 223 THR A CA 1
ATOM 1612 C C . THR A 1 223 ? 3.902 9.863 -18.119 1.00 78.88 223 THR A C 1
ATOM 1614 O O . THR A 1 223 ? 4.900 10.298 -17.536 1.00 78.88 223 THR A O 1
ATOM 1617 N N . PRO A 1 224 ? 3.937 8.701 -18.803 1.00 79.25 224 PRO A N 1
ATOM 1618 C CA . PRO A 1 224 ? 5.169 7.934 -18.988 1.00 79.25 224 PRO A CA 1
ATOM 1619 C C . PRO A 1 224 ? 6.214 8.712 -19.791 1.00 79.25 224 PRO A C 1
ATOM 1621 O O . PRO A 1 224 ? 5.886 9.399 -20.760 1.00 79.25 224 PRO A O 1
ATOM 1624 N N . VAL A 1 225 ? 7.486 8.540 -19.433 1.00 81.94 225 VAL A N 1
ATOM 1625 C CA . VAL A 1 225 ? 8.616 9.003 -20.245 1.00 81.94 225 VAL A CA 1
ATOM 1626 C C . VAL A 1 225 ? 8.723 8.121 -21.500 1.00 81.94 225 VAL A C 1
ATOM 1628 O O . VAL A 1 225 ? 8.815 6.894 -21.367 1.00 81.94 225 VAL A O 1
ATOM 1631 N N . PRO A 1 226 ? 8.721 8.706 -22.716 1.00 82.62 226 PRO A N 1
ATOM 1632 C CA . PRO A 1 226 ? 8.870 7.949 -23.954 1.00 82.62 226 PRO A CA 1
ATOM 1633 C C . PRO A 1 226 ? 10.197 7.189 -24.025 1.00 82.62 226 PRO A C 1
ATOM 1635 O O . PRO A 1 226 ? 11.244 7.697 -23.625 1.00 82.62 226 PRO A O 1
ATOM 1638 N N . LEU A 1 227 ? 10.152 5.989 -24.602 1.00 83.44 227 LEU A N 1
ATOM 1639 C CA . LEU A 1 227 ? 11.325 5.160 -24.868 1.00 83.44 227 LEU A CA 1
ATOM 1640 C C . LEU A 1 227 ? 11.749 5.290 -26.336 1.00 83.44 227 LEU A C 1
ATOM 1642 O O . LEU A 1 227 ? 10.901 5.109 -27.215 1.00 83.44 227 LEU A O 1
ATOM 1646 N N . PRO A 1 228 ? 13.029 5.577 -26.638 1.00 86.25 228 PRO A N 1
ATOM 1647 C CA . PRO A 1 228 ? 13.505 5.533 -28.012 1.00 86.25 228 PRO A CA 1
ATOM 1648 C C . PRO A 1 228 ? 13.448 4.097 -28.573 1.00 86.25 228 PRO A C 1
ATOM 1650 O O . PRO A 1 228 ? 13.569 3.126 -27.815 1.00 86.25 228 PRO A O 1
ATOM 1653 N N . PRO A 1 229 ? 13.295 3.937 -29.904 1.00 92.62 229 PRO A N 1
ATOM 1654 C CA . PRO A 1 229 ? 13.314 2.626 -30.546 1.00 92.62 229 PRO A CA 1
ATOM 1655 C C . PRO A 1 229 ? 14.579 1.837 -30.194 1.00 92.62 229 PRO A C 1
ATOM 1657 O O . PRO A 1 229 ? 15.669 2.407 -30.111 1.00 92.62 229 PRO A O 1
ATOM 1660 N N . ALA A 1 230 ? 14.437 0.528 -29.992 1.00 93.56 230 ALA A N 1
ATOM 1661 C CA . ALA A 1 230 ? 15.557 -0.337 -29.645 1.00 93.56 230 ALA A CA 1
ATOM 1662 C C . ALA A 1 230 ? 16.527 -0.501 -30.829 1.00 93.56 230 ALA A C 1
ATOM 1664 O O . ALA A 1 230 ? 16.126 -0.851 -31.938 1.00 93.56 230 ALA A O 1
ATOM 1665 N N . ARG A 1 231 ? 17.816 -0.285 -30.563 1.00 95.81 231 ARG A N 1
ATOM 1666 C CA . ARG A 1 231 ? 18.966 -0.535 -31.450 1.00 95.81 231 ARG A CA 1
ATOM 1667 C C . ARG A 1 231 ? 19.919 -1.568 -30.835 1.00 95.81 231 ARG A C 1
ATOM 1669 O O . ARG A 1 231 ? 21.131 -1.526 -31.034 1.00 95.81 231 ARG A O 1
ATOM 1676 N N . TYR A 1 232 ? 19.346 -2.487 -30.071 1.00 96.06 232 TYR A N 1
ATOM 1677 C CA . TYR A 1 232 ? 20.016 -3.566 -29.361 1.00 96.06 232 TYR A CA 1
ATOM 1678 C C . TYR A 1 232 ? 19.221 -4.863 -29.530 1.00 96.06 232 TYR A C 1
ATOM 1680 O O . TYR A 1 232 ? 18.019 -4.839 -29.812 1.00 96.06 232 TYR A O 1
ATOM 1688 N N . THR A 1 233 ? 19.878 -5.998 -29.316 1.00 96.06 233 THR A N 1
ATOM 1689 C CA . THR A 1 233 ? 19.211 -7.296 -29.168 1.00 96.06 233 THR A CA 1
ATOM 1690 C C . THR A 1 233 ? 18.826 -7.523 -27.712 1.00 96.06 233 THR A C 1
ATOM 1692 O O . THR A 1 233 ? 19.486 -7.015 -26.809 1.00 96.06 233 THR A O 1
ATOM 1695 N N . SER A 1 234 ? 17.749 -8.270 -27.475 1.00 96.06 234 SER A N 1
ATOM 1696 C CA . SER A 1 234 ? 17.257 -8.601 -26.136 1.00 96.06 234 SER A CA 1
ATOM 1697 C C . SER A 1 234 ? 16.993 -10.098 -26.037 1.00 96.06 234 SER A C 1
ATOM 1699 O O . SER A 1 234 ? 16.452 -10.686 -26.976 1.00 96.06 234 SER A O 1
ATOM 1701 N N . ARG A 1 235 ? 17.363 -10.715 -24.914 1.00 96.19 235 ARG A N 1
ATOM 1702 C CA . ARG A 1 235 ? 17.031 -12.111 -24.606 1.00 96.19 235 ARG A CA 1
ATOM 1703 C C . ARG A 1 235 ? 16.826 -12.316 -23.114 1.00 96.19 235 ARG A C 1
ATOM 1705 O O . ARG A 1 235 ? 17.499 -11.680 -22.304 1.00 96.19 235 ARG A O 1
ATOM 1712 N N . ASP A 1 236 ? 15.946 -13.243 -22.760 1.00 95.94 236 ASP A N 1
ATOM 1713 C CA . ASP A 1 236 ? 15.812 -13.675 -21.373 1.00 95.94 236 ASP A CA 1
ATOM 1714 C C . ASP A 1 236 ? 17.035 -14.491 -20.946 1.00 95.94 236 ASP A C 1
ATOM 1716 O O . ASP A 1 236 ? 17.636 -15.230 -21.731 1.00 95.94 236 ASP A O 1
ATOM 1720 N N . VAL A 1 237 ? 17.425 -14.319 -19.688 1.00 94.81 237 VAL A N 1
ATOM 1721 C CA . VAL A 1 237 ? 18.548 -15.011 -19.058 1.00 94.81 237 VAL A CA 1
ATOM 1722 C C . VAL A 1 237 ? 18.123 -15.566 -17.706 1.00 94.81 237 VAL A C 1
ATOM 1724 O O . VAL A 1 237 ? 17.196 -15.071 -17.064 1.00 94.81 237 VAL A O 1
ATOM 1727 N N . SER A 1 238 ? 18.814 -16.610 -17.263 1.00 93.25 238 SER A N 1
ATOM 1728 C CA . SER A 1 238 ? 18.639 -17.192 -15.935 1.00 93.25 238 SER A CA 1
ATOM 1729 C C . SER A 1 238 ? 19.991 -17.274 -15.248 1.00 93.25 238 SER A C 1
ATOM 1731 O O . SER A 1 238 ? 20.955 -17.772 -15.828 1.00 93.25 238 SER A O 1
ATOM 1733 N N . ILE A 1 239 ? 20.059 -16.771 -14.020 1.00 89.69 239 ILE A N 1
ATOM 1734 C CA . ILE A 1 239 ? 21.266 -16.752 -13.198 1.00 89.69 239 ILE A CA 1
ATOM 1735 C C . ILE A 1 239 ? 21.004 -17.669 -12.011 1.00 89.69 239 ILE A C 1
ATOM 1737 O O . ILE A 1 239 ? 20.145 -17.384 -11.180 1.00 89.69 239 ILE A O 1
ATOM 1741 N N . ARG A 1 240 ? 21.714 -18.795 -11.952 1.00 92.88 240 ARG A N 1
ATOM 1742 C CA . ARG A 1 240 ? 21.626 -19.728 -10.829 1.00 92.88 240 ARG A CA 1
ATOM 1743 C C . ARG A 1 240 ? 22.608 -19.303 -9.743 1.00 92.88 240 ARG A C 1
ATOM 1745 O O . ARG A 1 240 ? 23.770 -19.055 -10.047 1.00 92.88 240 ARG A O 1
ATOM 1752 N N . THR A 1 241 ? 22.133 -19.217 -8.510 1.00 88.56 241 THR A N 1
ATOM 1753 C CA . THR A 1 241 ? 22.940 -18.895 -7.331 1.00 88.56 241 THR A CA 1
ATOM 1754 C C . THR A 1 241 ? 23.304 -20.169 -6.568 1.00 88.56 241 THR A C 1
ATOM 1756 O O . THR A 1 241 ? 22.656 -21.212 -6.716 1.00 88.56 241 THR A O 1
ATOM 1759 N N . ASP A 1 242 ? 24.360 -20.093 -5.755 1.00 91.75 242 ASP A N 1
ATOM 1760 C CA . ASP A 1 242 ? 24.920 -21.247 -5.033 1.00 91.75 242 ASP A CA 1
ATOM 1761 C C . ASP A 1 242 ? 23.958 -21.832 -3.984 1.00 91.75 242 ASP A C 1
ATOM 1763 O O . ASP A 1 242 ? 24.015 -23.020 -3.674 1.00 91.75 242 ASP A O 1
ATOM 1767 N N . ASP A 1 243 ? 23.026 -21.022 -3.479 1.00 92.19 243 ASP A N 1
ATOM 1768 C CA . ASP A 1 243 ? 21.961 -21.423 -2.550 1.00 92.19 243 ASP A CA 1
ATOM 1769 C C . ASP A 1 243 ? 20.753 -22.086 -3.245 1.00 92.19 243 ASP A C 1
ATOM 1771 O O . ASP A 1 243 ? 19.750 -22.406 -2.607 1.00 92.19 243 ASP A O 1
ATOM 1775 N N . GLY A 1 244 ? 20.848 -22.332 -4.556 1.00 90.81 244 GLY A N 1
ATOM 1776 C CA . GLY A 1 244 ? 19.840 -23.041 -5.339 1.00 90.81 244 GLY A CA 1
ATOM 1777 C C . GLY A 1 244 ? 18.725 -22.158 -5.902 1.00 90.81 244 GLY A C 1
ATOM 1778 O O . GLY A 1 244 ? 17.882 -22.673 -6.646 1.00 90.81 244 GLY A O 1
ATOM 1779 N N . VAL A 1 245 ? 18.732 -20.850 -5.620 1.00 89.00 245 VAL A N 1
ATOM 1780 C CA . VAL A 1 245 ? 17.806 -19.886 -6.230 1.00 89.00 245 VAL A CA 1
ATOM 1781 C C . VAL A 1 245 ? 18.178 -19.666 -7.705 1.00 89.00 245 VAL A C 1
ATOM 1783 O O . VAL A 1 245 ? 19.316 -19.833 -8.143 1.00 89.00 245 VAL A O 1
ATOM 1786 N N . THR A 1 246 ? 17.186 -19.388 -8.550 1.00 90.19 246 THR A N 1
ATOM 1787 C CA . THR A 1 246 ? 17.409 -19.046 -9.962 1.00 90.19 246 THR A CA 1
ATOM 1788 C C . THR A 1 246 ? 16.709 -17.733 -10.263 1.00 90.19 246 THR A C 1
ATOM 1790 O O . THR A 1 246 ? 15.485 -17.646 -10.209 1.00 90.19 246 THR A O 1
ATOM 1793 N N . LEU A 1 247 ? 17.503 -16.707 -10.555 1.00 88.38 247 LEU A N 1
ATOM 1794 C CA . LEU A 1 247 ? 17.038 -15.361 -10.856 1.00 88.38 247 LEU A CA 1
ATOM 1795 C C . LEU A 1 247 ? 16.770 -15.235 -12.356 1.00 88.38 247 LEU A C 1
ATOM 1797 O O . LEU A 1 247 ? 17.645 -15.520 -13.176 1.00 88.38 247 LEU A O 1
ATOM 1801 N N . ALA A 1 248 ? 15.568 -14.794 -12.716 1.00 90.19 248 ALA A N 1
ATOM 1802 C CA . ALA A 1 248 ? 15.231 -14.446 -14.091 1.00 90.19 248 ALA A CA 1
ATOM 1803 C C . ALA A 1 248 ? 15.670 -13.007 -14.397 1.00 90.19 248 ALA A C 1
ATOM 1805 O O . ALA A 1 248 ? 15.485 -12.106 -13.581 1.00 90.19 248 ALA A O 1
ATOM 1806 N N . GLY A 1 249 ? 16.209 -12.781 -15.591 1.00 91.38 249 GLY A N 1
ATOM 1807 C CA . GLY A 1 249 ? 16.609 -11.458 -16.058 1.00 91.38 249 GLY A CA 1
ATOM 1808 C C . GLY A 1 249 ? 16.414 -11.299 -17.559 1.00 91.38 249 GLY A C 1
ATOM 1809 O O . GLY A 1 249 ? 16.090 -12.252 -18.264 1.00 91.38 249 GLY A O 1
ATOM 1810 N N . THR A 1 250 ? 16.646 -10.089 -18.054 1.00 94.69 250 THR A N 1
ATOM 1811 C CA . THR A 1 250 ? 16.701 -9.796 -19.489 1.00 94.69 250 THR A CA 1
ATOM 1812 C C . THR A 1 250 ? 18.044 -9.147 -19.787 1.00 94.69 250 THR A C 1
ATOM 1814 O O . THR A 1 250 ? 18.421 -8.173 -19.140 1.00 94.69 250 THR A O 1
ATOM 1817 N N . LEU A 1 251 ? 18.770 -9.702 -20.755 1.00 95.31 251 LEU A N 1
ATOM 1818 C CA . LEU A 1 251 ? 20.043 -9.181 -21.233 1.00 95.31 251 LEU A CA 1
ATOM 1819 C C . LEU A 1 251 ? 19.824 -8.425 -22.540 1.00 95.31 251 LEU A C 1
ATOM 1821 O O . LEU A 1 251 ? 19.376 -9.010 -23.528 1.00 95.31 251 LEU A O 1
ATOM 1825 N N . THR A 1 252 ? 20.194 -7.149 -22.544 1.00 96.06 252 THR A N 1
ATOM 1826 C CA . THR A 1 252 ? 20.225 -6.296 -23.732 1.00 96.06 252 THR A CA 1
ATOM 1827 C C . THR A 1 252 ? 21.666 -6.075 -24.189 1.00 96.06 252 THR A C 1
ATOM 1829 O O . THR A 1 252 ? 22.548 -5.847 -23.366 1.00 96.06 252 THR A O 1
ATOM 1832 N N . ILE A 1 253 ? 21.922 -6.175 -25.497 1.00 95.62 253 ILE A N 1
ATOM 1833 C CA . ILE A 1 253 ? 23.265 -6.020 -26.084 1.00 95.62 253 ILE A CA 1
ATOM 1834 C C . ILE A 1 253 ? 23.191 -5.056 -27.276 1.00 95.62 253 ILE A C 1
ATOM 1836 O O . ILE A 1 253 ? 22.450 -5.358 -28.221 1.00 95.62 253 ILE A O 1
ATOM 1840 N N . PRO A 1 254 ? 23.942 -3.934 -27.274 1.00 96.38 254 PRO A N 1
ATOM 1841 C CA . PRO A 1 254 ? 23.982 -2.993 -28.394 1.00 96.38 254 PRO A CA 1
ATOM 1842 C C . PRO A 1 254 ? 24.312 -3.683 -29.720 1.00 96.38 254 PRO A C 1
ATOM 1844 O O . PRO A 1 254 ? 25.269 -4.453 -29.803 1.00 96.38 254 PRO A O 1
ATOM 1847 N N . ASN A 1 255 ? 23.572 -3.373 -30.790 1.00 94.81 255 ASN A N 1
ATOM 1848 C CA . ASN A 1 255 ? 23.847 -3.947 -32.117 1.00 94.81 255 ASN A CA 1
ATOM 1849 C C . ASN A 1 255 ? 25.188 -3.464 -32.699 1.00 94.81 255 ASN A C 1
ATOM 1851 O O . ASN A 1 255 ? 25.733 -4.091 -33.601 1.00 94.81 255 ASN A O 1
ATOM 1855 N N . SER A 1 256 ? 25.700 -2.338 -32.200 1.00 90.44 256 SER A N 1
ATOM 1856 C CA . SER A 1 256 ? 26.980 -1.737 -32.583 1.00 90.44 256 SER A CA 1
ATOM 1857 C C . SER A 1 256 ? 28.191 -2.353 -31.876 1.00 90.44 256 SER A C 1
ATOM 1859 O O . SER A 1 256 ? 29.316 -1.958 -32.177 1.00 90.44 256 SER A O 1
ATOM 1861 N N . ALA A 1 257 ? 28.000 -3.284 -30.934 1.00 90.62 257 ALA A N 1
ATOM 1862 C CA . ALA A 1 257 ? 29.092 -3.845 -30.148 1.00 90.62 257 ALA A CA 1
ATOM 1863 C C . ALA A 1 257 ? 30.055 -4.672 -31.025 1.00 90.62 257 ALA A C 1
ATOM 1865 O O . ALA A 1 257 ? 29.706 -5.745 -31.514 1.00 90.62 257 ALA A O 1
ATOM 1866 N N . THR A 1 258 ? 31.288 -4.185 -31.197 1.00 90.31 258 THR A N 1
ATOM 1867 C CA . THR A 1 258 ? 32.379 -4.872 -31.925 1.00 90.31 258 THR A CA 1
ATOM 1868 C C . THR A 1 258 ? 33.541 -5.293 -31.019 1.00 90.31 258 THR A C 1
ATOM 1870 O O . THR A 1 258 ? 34.438 -6.015 -31.453 1.00 90.31 258 THR A O 1
ATOM 1873 N N . ALA A 1 259 ? 33.515 -4.869 -29.755 1.00 91.62 259 ALA A N 1
ATOM 1874 C CA . ALA A 1 259 ? 34.477 -5.180 -28.703 1.00 91.62 259 ALA A CA 1
ATOM 1875 C C . ALA A 1 259 ? 33.749 -5.232 -27.339 1.00 91.62 259 ALA A C 1
ATOM 1877 O O . ALA A 1 259 ? 32.591 -4.809 -27.264 1.00 91.62 259 ALA A O 1
ATOM 1878 N N . PRO A 1 260 ? 34.378 -5.745 -26.262 1.00 92.88 260 PRO A N 1
ATOM 1879 C CA . PRO A 1 260 ? 33.781 -5.735 -24.927 1.00 92.88 260 PRO A CA 1
ATOM 1880 C C . PRO A 1 260 ? 33.389 -4.324 -24.461 1.00 92.88 260 PRO A C 1
ATOM 1882 O O . PRO A 1 260 ? 34.170 -3.383 -24.599 1.00 92.88 260 PRO A O 1
ATOM 1885 N N . LEU A 1 261 ? 32.194 -4.202 -23.878 1.00 92.69 261 LEU A N 1
ATOM 1886 C CA . LEU A 1 261 ? 31.625 -2.959 -23.350 1.00 92.69 261 LEU A CA 1
ATOM 1887 C C . LEU A 1 261 ? 31.453 -3.045 -21.824 1.00 92.69 261 LEU A C 1
ATOM 1889 O O . LEU A 1 261 ? 31.368 -4.154 -21.282 1.00 92.69 261 LEU A O 1
ATOM 1893 N N . PRO A 1 262 ? 31.360 -1.906 -21.114 1.00 92.50 262 PRO A N 1
ATOM 1894 C CA . PRO A 1 262 ? 30.918 -1.887 -19.724 1.00 92.50 262 PRO A CA 1
ATOM 1895 C C . PRO A 1 262 ? 29.526 -2.518 -19.574 1.00 92.50 262 PRO A C 1
ATOM 1897 O O . PRO A 1 262 ? 28.600 -2.193 -20.312 1.00 92.50 262 PRO A O 1
ATOM 1900 N N . GLY A 1 263 ? 29.373 -3.417 -18.602 1.00 93.88 263 GLY A N 1
ATOM 1901 C CA . GLY A 1 263 ? 28.091 -4.038 -18.274 1.00 93.88 263 GLY A CA 1
ATOM 1902 C C . GLY A 1 263 ? 27.420 -3.358 -17.083 1.00 93.88 263 GLY A C 1
ATOM 1903 O O . GLY A 1 263 ? 28.083 -3.033 -16.099 1.00 93.88 263 GLY A O 1
ATOM 1904 N N . PHE A 1 264 ? 26.098 -3.203 -17.148 1.00 94.44 264 PHE A N 1
ATOM 1905 C CA . PHE A 1 264 ? 25.275 -2.717 -16.041 1.00 94.44 264 PHE A CA 1
ATOM 1906 C C . PHE A 1 264 ? 24.300 -3.810 -15.605 1.00 94.44 264 PHE A C 1
ATOM 1908 O O . PHE A 1 264 ? 23.633 -4.421 -16.439 1.00 94.44 264 PHE A O 1
ATOM 1915 N N . VAL A 1 265 ? 24.204 -4.039 -14.295 1.00 92.69 265 VAL A N 1
ATOM 1916 C CA . VAL A 1 265 ? 23.222 -4.948 -13.694 1.00 92.69 265 VAL A CA 1
ATOM 1917 C C . VAL A 1 265 ? 22.317 -4.124 -12.792 1.00 92.69 265 VAL A C 1
ATOM 1919 O O . VAL A 1 265 ? 22.790 -3.493 -11.848 1.00 92.69 265 VAL A O 1
ATOM 1922 N N . PHE A 1 266 ? 21.021 -4.125 -13.092 1.00 92.88 266 PHE A N 1
ATOM 1923 C CA . PHE A 1 266 ? 20.012 -3.484 -12.259 1.00 92.88 266 PHE A CA 1
ATOM 1924 C C . PHE A 1 266 ? 19.392 -4.510 -11.318 1.00 92.88 266 PHE A C 1
ATOM 1926 O O . PHE A 1 266 ? 18.954 -5.574 -11.752 1.00 92.88 266 PHE A O 1
ATOM 1933 N N . VAL A 1 267 ? 19.369 -4.179 -10.030 1.00 87.50 267 VAL A N 1
ATOM 1934 C CA . VAL A 1 267 ? 18.796 -5.008 -8.968 1.00 87.50 267 VAL A CA 1
ATOM 1935 C C . VAL A 1 267 ? 17.874 -4.111 -8.158 1.00 87.50 267 VAL A C 1
ATOM 1937 O O . VAL A 1 267 ? 18.295 -3.035 -7.728 1.00 87.50 267 VAL A O 1
ATOM 1940 N N . HIS A 1 268 ? 16.618 -4.522 -7.996 1.00 81.44 268 HIS A N 1
ATOM 1941 C CA . HIS A 1 268 ? 15.647 -3.735 -7.242 1.00 81.44 268 HIS A CA 1
ATOM 1942 C C . HIS A 1 268 ? 15.954 -3.799 -5.741 1.00 81.44 268 HIS A C 1
ATOM 1944 O O . HIS A 1 268 ? 16.642 -4.703 -5.258 1.00 81.44 268 HIS A O 1
ATOM 1950 N N . GLY A 1 269 ? 15.438 -2.823 -4.995 1.00 72.06 269 GLY A N 1
ATOM 1951 C CA . GLY A 1 269 ? 15.545 -2.794 -3.536 1.00 72.06 269 GLY A CA 1
ATOM 1952 C C . GLY A 1 269 ? 14.689 -3.860 -2.843 1.00 72.06 269 GLY A C 1
ATOM 1953 O O . GLY A 1 269 ? 14.010 -4.669 -3.478 1.00 72.06 269 GLY A O 1
ATOM 1954 N N . SER A 1 270 ? 14.693 -3.853 -1.510 1.00 62.91 270 SER A N 1
ATOM 1955 C CA . SER A 1 270 ? 13.784 -4.692 -0.724 1.00 62.91 270 SER A CA 1
ATOM 1956 C C . SER A 1 270 ? 12.325 -4.276 -0.929 1.00 62.91 270 SER A C 1
ATOM 1958 O O . SER A 1 270 ? 12.017 -3.091 -1.049 1.00 62.91 270 SER A O 1
ATOM 1960 N N . GLY A 1 271 ? 11.418 -5.252 -0.882 1.00 62.16 271 GLY A N 1
ATOM 1961 C CA . GLY A 1 271 ? 9.977 -5.029 -0.954 1.00 62.16 271 GLY A CA 1
ATOM 1962 C C . GLY A 1 271 ? 9.346 -5.619 -2.208 1.00 62.16 271 GLY A C 1
ATOM 1963 O O . GLY A 1 271 ? 9.969 -6.358 -2.967 1.00 62.16 271 GLY A O 1
ATOM 1964 N N . CYS A 1 272 ? 8.069 -5.310 -2.403 1.00 61.59 272 CYS A N 1
ATOM 1965 C CA . CYS A 1 272 ? 7.273 -5.881 -3.483 1.00 61.59 272 CYS A CA 1
ATOM 1966 C C . CYS A 1 272 ? 7.403 -5.038 -4.757 1.00 61.59 272 CYS A C 1
ATOM 1968 O O . CYS A 1 272 ? 6.458 -4.363 -5.171 1.00 61.59 272 CYS A O 1
ATOM 1970 N N . ILE A 1 273 ? 8.605 -5.047 -5.325 1.00 73.31 273 ILE A N 1
ATOM 1971 C CA . ILE A 1 273 ? 8.992 -4.293 -6.518 1.00 73.31 273 ILE A CA 1
ATOM 1972 C C . ILE A 1 273 ? 9.127 -5.278 -7.683 1.00 73.31 273 ILE A C 1
ATOM 1974 O O . ILE A 1 273 ? 9.546 -6.420 -7.490 1.00 73.31 273 ILE A O 1
ATOM 1978 N N . ASP A 1 274 ? 8.717 -4.874 -8.884 1.00 82.88 274 ASP A N 1
ATOM 1979 C CA . ASP A 1 274 ? 8.881 -5.712 -10.069 1.00 82.88 274 ASP A CA 1
ATOM 1980 C C . ASP A 1 274 ? 10.287 -5.585 -10.679 1.00 82.88 274 ASP A C 1
ATOM 1982 O O . ASP A 1 274 ? 11.073 -4.699 -10.349 1.00 82.88 274 ASP A O 1
ATOM 1986 N N . ARG A 1 275 ? 10.604 -6.484 -11.614 1.00 86.88 275 ARG A N 1
ATOM 1987 C CA . ARG A 1 275 ? 11.891 -6.509 -12.327 1.00 86.88 275 ARG A CA 1
ATOM 1988 C C . ARG A 1 275 ? 12.227 -5.182 -13.021 1.00 86.88 275 ARG A C 1
ATOM 1990 O O . ARG A 1 275 ? 13.401 -4.872 -13.202 1.00 86.88 275 ARG A O 1
ATOM 1997 N N . ASP A 1 276 ? 11.215 -4.442 -13.467 1.00 89.38 276 ASP A N 1
ATOM 1998 C CA . ASP A 1 276 ? 11.400 -3.236 -14.271 1.00 89.38 276 ASP A CA 1
ATOM 1999 C C . ASP A 1 276 ? 11.548 -1.969 -13.392 1.00 89.38 276 ASP A C 1
ATOM 2001 O O . ASP A 1 276 ? 11.732 -0.881 -13.947 1.00 89.38 276 ASP A O 1
ATOM 2005 N N . GLU A 1 277 ? 11.501 -2.101 -12.056 1.00 87.56 277 GLU A N 1
ATOM 2006 C CA . GLU A 1 277 ? 11.426 -0.999 -11.082 1.00 87.56 277 GLU A CA 1
ATOM 2007 C C . GLU A 1 277 ? 10.318 -0.014 -11.481 1.00 87.56 277 GLU A C 1
ATOM 2009 O O . GLU A 1 277 ? 10.551 1.163 -11.786 1.00 87.56 277 GLU A O 1
ATOM 2014 N N . SER A 1 278 ? 9.095 -0.536 -11.589 1.00 84.12 278 SER A N 1
ATOM 2015 C CA . SER A 1 278 ? 7.938 0.268 -11.971 1.00 84.12 278 SER A CA 1
ATOM 2016 C C . SER A 1 278 ? 7.619 1.325 -10.909 1.00 84.12 278 SER A C 1
ATOM 2018 O O . SER A 1 278 ? 7.222 1.009 -9.788 1.00 84.12 278 SER A O 1
ATOM 2020 N N . ILE A 1 279 ? 7.733 2.598 -11.295 1.00 78.56 279 ILE A N 1
ATOM 2021 C CA . ILE A 1 279 ? 7.380 3.768 -10.486 1.00 78.56 279 ILE A CA 1
ATOM 2022 C C . ILE A 1 279 ? 6.382 4.611 -11.279 1.00 78.56 279 ILE A C 1
ATOM 2024 O O . ILE A 1 279 ? 6.719 5.273 -12.269 1.00 78.56 279 ILE A O 1
ATOM 2028 N N . GLY A 1 280 ? 5.118 4.562 -10.859 1.00 78.25 280 GLY A N 1
ATOM 2029 C CA . GLY A 1 280 ? 4.030 5.189 -11.598 1.00 78.25 280 GLY A CA 1
ATOM 2030 C C . GLY A 1 280 ? 3.911 4.606 -13.011 1.00 78.25 280 GLY A C 1
ATOM 2031 O O . GLY A 1 280 ? 3.863 3.386 -13.165 1.00 78.25 280 GLY A O 1
ATOM 2032 N N . PRO A 1 281 ? 3.867 5.443 -14.061 1.00 80.56 281 PRO A N 1
ATOM 2033 C CA . PRO A 1 281 ? 3.823 4.977 -15.444 1.00 80.56 281 PRO A CA 1
ATOM 2034 C C . PRO A 1 281 ? 5.211 4.585 -15.993 1.00 80.56 281 PRO A C 1
ATOM 2036 O O . PRO A 1 281 ? 5.309 4.138 -17.136 1.00 80.56 281 PRO A O 1
ATOM 2039 N N . ASN A 1 282 ? 6.289 4.804 -15.232 1.00 84.81 282 ASN A N 1
ATOM 2040 C CA . ASN A 1 282 ? 7.661 4.608 -15.689 1.00 84.81 282 ASN A CA 1
ATOM 2041 C C . ASN A 1 282 ? 8.198 3.247 -15.264 1.00 84.81 282 ASN A C 1
ATOM 2043 O O . ASN A 1 282 ? 8.014 2.823 -14.130 1.00 84.81 282 ASN A O 1
ATOM 2047 N N . LYS A 1 283 ? 8.922 2.604 -16.177 1.00 88.94 283 LYS A N 1
ATOM 2048 C CA . LYS A 1 283 ? 9.650 1.355 -15.946 1.00 88.94 283 LYS A CA 1
ATOM 2049 C C . LYS A 1 283 ? 11.128 1.677 -15.813 1.00 88.94 283 LYS A C 1
ATOM 2051 O O . LYS A 1 283 ? 11.845 1.615 -16.811 1.00 88.94 283 LYS A O 1
ATOM 2056 N N . VAL A 1 284 ? 11.558 2.141 -14.643 1.00 89.88 284 VAL A N 1
ATOM 2057 C CA . VAL A 1 284 ? 12.827 2.870 -14.503 1.00 89.88 284 VAL A CA 1
ATOM 2058 C C . VAL A 1 284 ? 14.015 2.036 -14.981 1.00 89.88 284 VAL A C 1
ATOM 2060 O O . VAL A 1 284 ? 14.816 2.522 -15.781 1.00 89.88 284 VAL A O 1
ATOM 2063 N N . PHE A 1 285 ? 14.103 0.762 -14.594 1.00 93.62 285 PHE A N 1
ATOM 2064 C CA . PHE A 1 285 ? 15.201 -0.101 -15.036 1.00 93.62 285 PHE A CA 1
ATOM 2065 C C . PHE A 1 285 ? 15.108 -0.454 -16.514 1.00 93.62 285 PHE A C 1
ATOM 2067 O O . PHE A 1 285 ? 16.123 -0.424 -17.205 1.00 93.62 285 PHE A O 1
ATOM 2074 N N . ALA A 1 286 ? 13.909 -0.711 -17.040 1.00 91.19 286 ALA A N 1
ATOM 2075 C CA . ALA A 1 286 ? 13.746 -0.960 -18.471 1.00 91.19 286 ALA A CA 1
ATOM 2076 C C . ALA A 1 286 ? 14.104 0.282 -19.310 1.00 91.19 286 ALA A C 1
ATOM 2078 O O . ALA A 1 286 ? 14.684 0.159 -20.388 1.00 91.19 286 ALA A O 1
ATOM 2079 N N . GLN A 1 287 ? 13.793 1.481 -18.810 1.00 92.88 287 GLN A N 1
ATOM 2080 C CA . GLN A 1 287 ? 14.126 2.753 -19.446 1.00 92.88 287 GLN A CA 1
ATOM 2081 C C . GLN A 1 287 ? 15.634 3.018 -19.434 1.00 92.88 287 GLN A C 1
ATOM 2083 O O . GLN A 1 287 ? 16.198 3.381 -20.468 1.00 92.88 287 GLN A O 1
ATOM 2088 N N . LEU A 1 288 ? 16.301 2.780 -18.301 1.00 94.12 288 LEU A N 1
ATOM 2089 C CA . LEU A 1 288 ? 17.757 2.874 -18.197 1.00 94.12 288 LEU A CA 1
ATOM 2090 C C . LEU A 1 288 ? 18.454 1.841 -19.089 1.00 94.12 288 LEU A C 1
ATOM 2092 O O . LEU A 1 288 ? 19.346 2.207 -19.852 1.00 94.12 288 LEU A O 1
ATOM 2096 N N . ALA A 1 289 ? 18.016 0.580 -19.055 1.00 94.88 289 ALA A N 1
ATOM 2097 C CA . ALA A 1 289 ? 18.555 -0.484 -19.898 1.00 94.88 289 ALA A CA 1
ATOM 2098 C C . ALA A 1 289 ? 18.393 -0.162 -21.389 1.00 94.88 289 ALA A C 1
ATOM 2100 O O . ALA A 1 289 ? 19.347 -0.316 -22.152 1.00 94.88 289 ALA A O 1
ATOM 2101 N N . ASN A 1 290 ? 17.224 0.341 -21.803 1.00 94.94 290 ASN A N 1
ATOM 2102 C CA . ASN A 1 290 ? 16.988 0.771 -23.179 1.00 94.94 290 ASN A CA 1
ATOM 2103 C C . ASN A 1 290 ? 17.951 1.886 -23.592 1.00 94.94 290 ASN A C 1
ATOM 2105 O O . ASN A 1 290 ? 18.555 1.799 -24.659 1.00 94.94 290 ASN A O 1
ATOM 2109 N N . ARG A 1 291 ? 18.115 2.913 -22.749 1.00 94.19 291 ARG A N 1
ATOM 2110 C CA . ARG A 1 291 ? 18.974 4.053 -23.064 1.00 94.19 291 ARG A CA 1
ATOM 2111 C C . ARG A 1 291 ? 20.445 3.656 -23.150 1.00 94.19 291 ARG A C 1
ATOM 2113 O O . ARG A 1 291 ? 21.074 3.966 -24.153 1.00 94.19 291 ARG A O 1
ATOM 2120 N N . LEU A 1 292 ? 20.966 2.957 -22.143 1.00 94.88 292 LEU A N 1
ATOM 2121 C CA . LEU A 1 292 ? 22.364 2.514 -22.118 1.00 94.88 292 LEU A CA 1
ATOM 2122 C C . LEU A 1 292 ? 22.664 1.596 -23.306 1.00 94.88 292 LEU A C 1
ATOM 2124 O O . LEU A 1 292 ? 23.604 1.840 -24.049 1.00 94.88 292 LEU A O 1
ATOM 2128 N N . SER A 1 293 ? 21.794 0.618 -23.569 1.00 95.62 293 SER A N 1
ATOM 2129 C CA . SER A 1 293 ? 21.994 -0.318 -24.684 1.00 95.62 293 SER A CA 1
ATOM 2130 C C . SER A 1 293 ? 21.873 0.342 -26.063 1.00 95.62 293 SER A C 1
ATOM 2132 O O . SER A 1 293 ? 22.400 -0.169 -27.047 1.00 95.62 293 SER A O 1
ATOM 2134 N N . ASN A 1 294 ? 21.145 1.456 -26.164 1.00 94.06 294 ASN A N 1
ATOM 2135 C CA . ASN A 1 294 ? 21.039 2.243 -27.391 1.00 94.06 294 ASN A CA 1
ATOM 2136 C C . ASN A 1 294 ? 22.254 3.143 -27.647 1.00 94.06 294 ASN A C 1
ATOM 2138 O O . ASN A 1 294 ? 22.439 3.555 -28.800 1.00 94.06 294 ASN A O 1
ATOM 2142 N N . ASP A 1 295 ? 23.009 3.471 -26.597 1.00 91.75 295 ASP A N 1
ATOM 2143 C CA . ASP A 1 295 ? 24.146 4.393 -26.633 1.00 91.75 295 ASP A CA 1
ATOM 2144 C C . ASP A 1 295 ? 25.498 3.656 -26.740 1.00 91.75 295 ASP A C 1
ATOM 2146 O O . ASP A 1 295 ? 26.455 4.260 -27.223 1.00 91.75 295 ASP A O 1
ATOM 2150 N N . GLY A 1 296 ? 25.555 2.354 -26.413 1.00 86.25 296 GLY A N 1
ATOM 2151 C CA . GLY A 1 296 ? 26.740 1.497 -26.577 1.00 86.25 296 GLY A CA 1
ATOM 2152 C C . GLY A 1 296 ? 27.423 1.194 -25.258 1.00 86.25 296 GLY A C 1
ATOM 2153 O O . GLY A 1 296 ? 28.484 1.803 -25.003 1.00 86.25 296 GLY A O 1
#

Foldseek 3Di:
DDDDDDDDDDDPPPPPPPDPDQAAAQAFWWWKKFKDFPRHTFWIKIWGWDDDPQWIKIWIFIQGLLKTKIKIWIAGRQQRATAKMWMDTPNWIKIWGDDQQKIWIDTPPDIDIDGDDNLAGEQEDAVDCVSVLSVLVNCVNSVGQKHWYQYPFLHGYTWIKGFPDHDQQWTWIATPVRFIKIFGAHNRHSGTAKIDGVVRSMIMGTPDIDSDGDDDDGHDRDDEDDFDDAQWDKDKDWDADPVGDIDIDMDTAHPPDPDDDDDDDDDDDDDSADRQRDRNPYSNNVRVNRVVSPVD

pLDDT: mean 87.5, std 15.62, range [27.48, 98.69]

Radius of gyration: 26.22 Å; chains: 1; bounding box: 77×72×96 Å

Sequence (296 aa):
MKPCVWALVALASAFAVARAQNATILPNGTYQYKTTIAGREVGRSTIVIRREGAAIVIEESSSLAGVALISERKIEESTFATLSYEVDAAGKHAAVTIAGNEATVTQAKRVATISAASDAPFVVSDNMIAGWAQTPATLNATGEKKLTLACLCGGFMAVPIGVVSSRAGTASLKGADNVAVTLTFDPKTYVLTRMDVPAQQASVVLQSQDSKVSALSRPVVATPVPLPPARYTSRDVSIRTDDGVTLAGTLTIPNSATAPLPGFVFVHGSGCIDRDESIGPNKVFAQLANRLSNDG

Secondary structure (DSSP, 8-state):
--PPPP--------------PPPPSS-SEEEEEEEEETTEEEEEEEEEEEEETTEEEEEEEEEETTEEEEEEEEEETTT--EEEEEEEETTEEEEEEEETTEEEEEETTEEEEEE--TTS-EEEESSSHHHHHHHHHHHHHH--SEEEEEE-SSS-EEEEEEEEEEETTEEEEEETT--EEEEEE-TTT--EEEEEEGGGTEEEEEEEEESS-PPPPPPPPPPPPPPPPP-EEEEEEEEE-TTS-EEEEEEEEETT-SS----------SSS--TT-EETTEEHHHHHHHHHHHH-